Protein AF-H2JH07-F1 (afdb_monomer)

Secondary structure (DSSP, 8-state):
-HHHHHHHHHHHHHHHHHHHHHHHHHHHTS--------HHHHHHHT-TT-SS-HHHHHHT-BS-TT-HHHHHHHHTTSTTGGGEEEEEEE-SSSSPEEEEEEE-TT--TT-TTHHHHT-HHHHHHHHHHHHHHHHHHBTT--EEEEEEEETTEEEEEEEEHHHHHTT-SS-GGGGGSSHHHHHHHHHHHHHTTEEEEE-SEE-TT-TT-SSEEEEEEESS--SEEEEEESSSEEESSTT-S-EESEEEEETT--EEEESSSSS--GGG-SEEEEEEEEEETTEEEEEEEEEEEEETTEEEEPPBTTEE----

Structure (mmCIF, N/CA/C/O backbone):
data_AF-H2JH07-F1
#
_entry.id   AF-H2JH07-F1
#
loop_
_atom_site.group_PDB
_atom_site.id
_atom_site.type_symbol
_atom_site.label_atom_id
_atom_site.label_alt_id
_atom_site.label_comp_id
_atom_site.label_asym_id
_atom_site.label_entity_id
_atom_site.label_seq_id
_atom_site.pdbx_PDB_ins_code
_atom_site.Cartn_x
_atom_site.Cartn_y
_atom_site.Cartn_z
_atom_site.occupancy
_atom_site.B_iso_or_equiv
_atom_site.auth_seq_id
_atom_site.auth_comp_id
_atom_site.auth_asym_id
_atom_site.auth_atom_id
_atom_site.pdbx_PDB_model_num
ATOM 1 N N . MET A 1 1 ? -74.613 -17.201 19.925 1.00 52.75 1 MET A N 1
ATOM 2 C CA . MET A 1 1 ? -73.786 -17.131 18.691 1.00 52.75 1 MET A CA 1
ATOM 3 C C . MET A 1 1 ? -72.520 -16.244 18.767 1.00 52.75 1 MET A C 1
ATOM 5 O O . MET A 1 1 ? -71.813 -16.169 17.777 1.00 52.75 1 MET A O 1
ATOM 9 N N . LYS A 1 2 ? -72.136 -15.626 19.905 1.00 53.03 2 LYS A N 1
ATOM 10 C CA . LYS A 1 2 ? -70.965 -14.705 19.975 1.00 53.03 2 LYS A CA 1
ATOM 11 C C . LYS A 1 2 ? -69.606 -15.335 20.355 1.00 53.03 2 LYS A C 1
ATOM 13 O O . LYS A 1 2 ? -68.572 -14.707 20.155 1.00 53.03 2 LYS A O 1
ATOM 18 N N . LYS A 1 3 ? -69.582 -16.557 20.908 1.00 48.47 3 LYS A N 1
ATOM 19 C CA . LYS A 1 3 ? -68.355 -17.182 21.459 1.00 48.47 3 LYS A CA 1
ATOM 20 C C . LYS A 1 3 ? -67.535 -17.966 20.419 1.00 48.47 3 LYS A C 1
ATOM 22 O O . LYS A 1 3 ? -66.317 -18.019 20.531 1.00 48.47 3 LYS A O 1
ATOM 27 N N . SER A 1 4 ? -68.195 -18.521 19.397 1.00 54.72 4 SER A N 1
ATOM 28 C CA . SER A 1 4 ? -67.539 -19.263 18.307 1.00 54.72 4 SER A CA 1
ATOM 29 C C . SER A 1 4 ? -66.780 -18.324 17.358 1.00 54.72 4 SER A C 1
ATOM 31 O O . SER A 1 4 ? -65.597 -18.526 17.106 1.00 54.72 4 SER A O 1
ATOM 33 N N . ALA A 1 5 ? -67.402 -17.207 16.961 1.00 56.38 5 ALA A N 1
ATOM 34 C CA . ALA A 1 5 ? -66.791 -16.225 16.061 1.00 56.38 5 ALA A CA 1
ATOM 35 C C . ALA A 1 5 ? -65.497 -15.605 16.621 1.00 56.38 5 ALA A C 1
ATOM 37 O O . ALA A 1 5 ? -64.526 -15.453 15.889 1.00 56.38 5 ALA A O 1
ATOM 38 N N . LYS A 1 6 ? -65.430 -15.323 17.934 1.00 54.62 6 LYS A N 1
ATOM 39 C CA . LYS A 1 6 ? -64.193 -14.832 18.567 1.00 54.62 6 LYS A CA 1
ATOM 40 C C . LYS A 1 6 ? -63.054 -15.850 18.488 1.00 54.62 6 LYS A C 1
ATOM 42 O O . LYS A 1 6 ? -61.945 -15.456 18.164 1.00 54.62 6 LYS A O 1
ATOM 47 N N . LYS A 1 7 ? -63.320 -17.144 18.719 1.00 56.12 7 LYS A N 1
ATOM 48 C CA . LYS A 1 7 ? -62.284 -18.189 18.630 1.00 56.12 7 LYS A CA 1
ATOM 49 C C . LYS A 1 7 ? -61.748 -18.352 17.208 1.00 56.12 7 LYS A C 1
ATOM 51 O O . LYS A 1 7 ? -60.545 -18.504 17.042 1.00 56.12 7 LYS A O 1
ATOM 56 N N . VAL A 1 8 ? -62.619 -18.269 16.202 1.00 62.12 8 VAL A N 1
ATOM 57 C CA . VAL A 1 8 ? -62.222 -18.365 14.787 1.00 62.12 8 VAL A CA 1
ATOM 58 C C . VAL A 1 8 ? -61.370 -17.163 14.370 1.00 62.12 8 VAL A C 1
ATOM 60 O O . VAL A 1 8 ? -60.340 -17.339 13.727 1.00 62.12 8 VAL A O 1
ATOM 63 N N . VAL A 1 9 ? -61.731 -15.952 14.808 1.00 60.94 9 VAL A N 1
ATOM 64 C CA . VAL A 1 9 ? -60.946 -14.738 14.528 1.00 60.94 9 VAL A CA 1
ATOM 65 C C . VAL A 1 9 ? -59.585 -14.770 15.233 1.00 60.94 9 VAL A C 1
ATOM 67 O O . VAL A 1 9 ? -58.579 -14.441 14.612 1.00 60.94 9 VAL A O 1
ATOM 70 N N . THR A 1 10 ? -59.505 -15.226 16.490 1.00 61.47 10 THR A N 1
ATOM 71 C CA . THR A 1 10 ? -58.215 -15.356 17.195 1.00 61.47 10 THR A CA 1
ATOM 72 C C . THR A 1 10 ? -57.307 -16.408 16.547 1.00 61.47 10 THR A C 1
ATOM 74 O O . THR A 1 10 ? -56.102 -16.187 16.450 1.00 61.47 10 THR A O 1
ATOM 77 N N . LEU A 1 11 ? -57.873 -17.515 16.048 1.00 61.09 11 LEU A N 1
ATOM 78 C CA . LEU A 1 11 ? -57.112 -18.550 15.343 1.00 61.09 11 LEU A CA 1
ATOM 79 C C . LEU A 1 11 ? -56.556 -18.032 14.004 1.00 61.09 11 LEU A C 1
ATOM 81 O O . LEU A 1 11 ? -55.390 -18.255 13.695 1.00 61.09 11 LEU A O 1
ATOM 85 N N . LEU A 1 12 ? -57.363 -17.28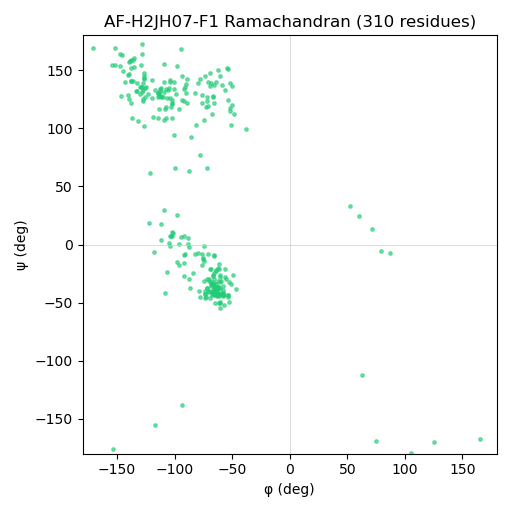6 13.240 1.00 57.19 12 LEU A N 1
ATOM 86 C CA . LEU A 1 12 ? -56.954 -16.714 11.951 1.00 57.19 12 LEU A CA 1
ATOM 87 C C . LEU A 1 12 ? -55.869 -15.640 12.102 1.00 57.19 12 LEU A C 1
ATOM 89 O O . LEU A 1 12 ? -54.900 -15.650 11.348 1.00 57.19 12 LEU A O 1
ATOM 93 N N . VAL A 1 13 ? -55.974 -14.757 13.103 1.00 63.84 13 VAL A N 1
ATOM 94 C CA . VAL A 1 13 ? -54.940 -13.739 13.374 1.00 63.84 13 VAL A CA 1
ATOM 95 C C . VAL A 1 13 ? -53.626 -14.391 13.821 1.00 63.84 13 VAL A C 1
ATOM 97 O O . VAL A 1 13 ? -52.559 -13.988 13.366 1.00 63.84 13 VAL A O 1
ATOM 100 N N . SER A 1 14 ? -53.690 -15.444 14.642 1.00 60.25 14 SER A N 1
ATOM 101 C CA . SER A 1 14 ? -52.500 -16.196 15.061 1.00 60.25 14 SER A CA 1
ATOM 102 C C . SER A 1 14 ? -51.795 -16.874 13.881 1.00 60.25 14 SER A C 1
ATOM 104 O O . SER A 1 14 ? -50.571 -16.801 13.791 1.00 60.25 14 SER A O 1
ATOM 106 N N . ILE A 1 15 ? -52.546 -17.470 12.949 1.00 65.62 15 ILE A N 1
ATOM 107 C CA . ILE A 1 15 ? -51.986 -18.098 11.743 1.00 65.62 15 ILE A CA 1
ATOM 108 C C . ILE A 1 15 ? -51.341 -17.043 10.831 1.00 65.62 15 ILE A C 1
ATOM 110 O O . ILE A 1 15 ? -50.231 -17.257 10.351 1.00 65.62 15 ILE A O 1
ATOM 114 N N . ILE A 1 16 ? -51.969 -15.876 10.652 1.00 65.00 16 ILE A N 1
ATOM 115 C CA . ILE A 1 16 ? -51.409 -14.777 9.846 1.00 65.00 16 ILE A CA 1
ATOM 116 C C . ILE A 1 16 ? -50.111 -14.231 10.462 1.00 65.00 16 ILE A C 1
ATOM 118 O O . ILE A 1 16 ? -49.147 -13.999 9.734 1.00 65.00 16 ILE A O 1
ATOM 122 N N . CYS A 1 17 ? -50.034 -14.083 11.789 1.00 57.12 17 CYS A N 1
ATOM 123 C CA . CYS A 1 17 ? -48.805 -13.652 12.463 1.00 57.12 17 CYS A CA 1
ATOM 124 C C . CYS A 1 17 ? -47.666 -14.672 12.322 1.00 57.12 17 CYS A C 1
ATOM 126 O O . CYS A 1 17 ? -46.521 -14.271 12.128 1.00 57.12 17 CYS A O 1
ATOM 128 N N . ILE A 1 18 ? -47.968 -15.974 12.370 1.00 60.72 18 ILE A N 1
ATOM 129 C CA . ILE A 1 18 ? -46.970 -17.033 12.164 1.00 60.72 18 ILE A CA 1
ATOM 130 C C . ILE A 1 18 ? -46.483 -17.030 10.710 1.00 60.72 18 ILE A C 1
ATOM 132 O O . ILE A 1 18 ? -45.278 -17.076 10.479 1.00 60.72 18 ILE A O 1
ATOM 136 N N . PHE A 1 19 ? -47.379 -16.886 9.728 1.00 57.34 19 PHE A N 1
ATOM 137 C CA . PHE A 1 19 ? -46.984 -16.774 8.320 1.00 57.34 19 PHE A CA 1
ATOM 138 C C . PHE A 1 19 ? -46.158 -15.510 8.042 1.00 57.34 19 PHE A C 1
ATOM 140 O O . PHE A 1 19 ? -45.166 -15.592 7.323 1.00 57.34 19 PHE A O 1
ATOM 147 N N . ALA A 1 20 ? -46.489 -14.367 8.650 1.00 56.97 20 ALA A N 1
ATOM 148 C CA . ALA A 1 20 ? -45.693 -13.145 8.523 1.00 56.97 20 ALA A CA 1
ATOM 149 C C . ALA A 1 20 ? -44.284 -13.300 9.133 1.00 56.97 20 ALA A C 1
ATOM 151 O O . ALA A 1 20 ? -43.305 -12.879 8.520 1.00 56.97 20 ALA A O 1
ATOM 152 N N . LEU A 1 21 ? -44.159 -13.964 10.289 1.00 55.25 21 LEU A N 1
ATOM 153 C CA . LEU A 1 21 ? -42.868 -14.266 10.922 1.00 55.25 21 LEU A CA 1
ATOM 154 C C . LEU A 1 21 ? -42.024 -15.246 10.097 1.00 55.25 21 LEU A C 1
ATOM 156 O O . LEU A 1 21 ? -40.824 -15.032 9.943 1.00 55.25 21 LEU A O 1
ATOM 160 N N . VAL A 1 22 ? -42.644 -16.280 9.519 1.00 55.12 22 VAL A N 1
ATOM 161 C CA . VAL A 1 22 ? -41.963 -17.240 8.635 1.00 55.12 22 VAL A CA 1
ATOM 162 C C . VAL A 1 22 ? -41.517 -16.563 7.339 1.00 55.12 22 VAL A C 1
ATOM 164 O O . VAL A 1 22 ? -40.403 -16.801 6.892 1.00 55.12 22 VAL A O 1
ATOM 167 N N . ILE A 1 23 ? -42.317 -15.659 6.768 1.00 56.38 23 ILE A N 1
ATOM 168 C CA . ILE A 1 23 ? -41.931 -14.876 5.586 1.00 56.38 23 ILE A CA 1
ATOM 169 C C . ILE A 1 23 ? -40.753 -13.942 5.909 1.00 56.38 23 ILE A C 1
ATOM 171 O O . ILE A 1 23 ? -39.794 -13.903 5.143 1.00 56.38 23 ILE A O 1
ATOM 175 N N . ILE A 1 24 ? -40.750 -13.257 7.057 1.00 53.47 24 ILE A N 1
ATOM 176 C CA . ILE A 1 24 ? -39.615 -12.415 7.485 1.00 53.47 24 ILE A CA 1
ATOM 177 C C . ILE A 1 24 ? -38.352 -13.262 7.725 1.00 53.47 24 ILE A C 1
ATOM 179 O O . ILE A 1 24 ? -37.272 -12.846 7.320 1.00 53.47 24 ILE A O 1
ATOM 183 N N . LEU A 1 25 ? -38.466 -14.469 8.289 1.00 46.06 25 LEU A N 1
ATOM 184 C CA . LEU A 1 25 ? -37.345 -15.413 8.449 1.00 46.06 25 LEU A CA 1
ATOM 185 C C . LEU A 1 25 ? -36.847 -15.988 7.108 1.00 46.06 25 LEU A C 1
ATOM 187 O O . LEU A 1 25 ? -35.644 -16.163 6.925 1.00 46.06 25 LEU A O 1
ATOM 191 N N . VAL A 1 26 ? -37.737 -16.231 6.142 1.00 45.41 26 VAL A N 1
ATOM 192 C CA . VAL A 1 26 ? -37.384 -16.713 4.792 1.00 45.41 26 VAL A CA 1
ATOM 193 C C . VAL A 1 26 ? -36.768 -15.597 3.933 1.00 45.41 26 VAL A C 1
ATOM 195 O O . VAL A 1 26 ? -35.868 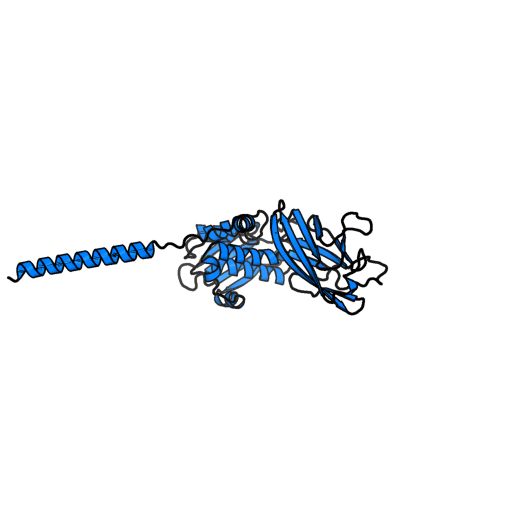-15.856 3.137 1.00 45.41 26 VAL A O 1
ATOM 198 N N . PHE A 1 27 ? -37.162 -14.334 4.125 1.00 43.44 27 PHE A N 1
ATOM 199 C CA . PHE A 1 27 ? -36.513 -13.192 3.467 1.00 43.44 27 PHE A CA 1
ATOM 200 C C . PHE A 1 27 ? -35.254 -12.697 4.196 1.00 43.44 27 PHE A C 1
ATOM 202 O O . PHE A 1 27 ? -34.353 -12.190 3.534 1.00 43.44 27 PHE A O 1
ATOM 209 N N . ALA A 1 28 ? -35.116 -12.926 5.506 1.00 40.66 28 ALA A N 1
ATOM 210 C CA . ALA A 1 28 ? -33.861 -12.727 6.241 1.00 40.66 28 ALA A CA 1
ATOM 211 C C . ALA A 1 28 ? -32.813 -13.823 5.953 1.00 40.66 28 ALA A C 1
ATOM 213 O O . ALA A 1 28 ? -31.637 -13.643 6.257 1.00 40.66 28 ALA A O 1
ATOM 214 N N . THR A 1 29 ? -33.220 -14.939 5.336 1.00 37.06 29 THR A N 1
ATOM 215 C CA . THR A 1 29 ? -32.333 -16.030 4.892 1.00 37.06 29 THR A CA 1
ATOM 216 C C . THR A 1 29 ? -32.059 -16.034 3.390 1.00 37.06 29 THR A C 1
ATOM 218 O O . THR A 1 29 ? -31.307 -16.887 2.917 1.00 37.06 29 THR A O 1
ATOM 221 N N . LYS A 1 30 ? -32.490 -15.001 2.646 1.00 36.75 30 LYS A N 1
ATOM 222 C CA . LYS A 1 30 ? -31.724 -14.559 1.468 1.00 36.75 30 LYS A CA 1
ATOM 223 C C . LYS A 1 30 ? -30.458 -13.867 1.963 1.00 36.75 30 LYS A C 1
ATOM 225 O O . LYS A 1 30 ? -30.279 -12.660 1.833 1.00 36.75 30 LYS A O 1
ATOM 230 N N . GLY A 1 31 ? -29.611 -14.670 2.602 1.00 36.22 31 GLY A N 1
ATOM 231 C CA . GLY A 1 31 ? -28.258 -14.299 2.924 1.00 36.22 31 GLY A CA 1
ATOM 232 C C . GLY A 1 31 ? -27.601 -13.804 1.651 1.00 36.22 31 GLY A C 1
ATOM 233 O O . GLY A 1 31 ? -27.798 -14.374 0.575 1.00 36.22 31 GLY A O 1
ATOM 234 N N . ASN A 1 32 ? -26.822 -12.738 1.803 1.00 41.53 32 ASN A N 1
ATOM 235 C CA . ASN A 1 32 ? -25.641 -12.529 0.993 1.00 41.53 32 ASN A CA 1
ATOM 236 C C . ASN A 1 32 ? -24.988 -13.898 0.785 1.00 41.53 32 ASN A C 1
ATOM 238 O O . ASN A 1 32 ? -24.292 -14.388 1.675 1.00 41.53 32 ASN A O 1
ATOM 242 N N . THR A 1 33 ? -25.215 -14.534 -0.363 1.00 35.84 33 THR A N 1
ATOM 243 C CA . THR A 1 33 ? -24.243 -15.489 -0.875 1.00 35.84 33 THR A CA 1
ATOM 244 C C . THR A 1 33 ? -22.934 -14.715 -0.858 1.00 35.84 33 THR A C 1
ATOM 246 O O . THR A 1 33 ? -22.883 -13.657 -1.498 1.00 35.84 33 THR A O 1
ATOM 249 N N . PRO A 1 34 ? -21.918 -15.142 -0.085 1.00 46.47 34 PRO A N 1
ATOM 250 C CA . PRO A 1 34 ? -20.591 -14.572 -0.215 1.00 46.47 34 PRO A CA 1
ATOM 251 C C . PRO A 1 34 ? -20.282 -14.672 -1.699 1.00 46.47 34 PRO A C 1
ATOM 253 O O . PRO A 1 34 ? -20.321 -15.778 -2.242 1.00 46.47 34 PRO A O 1
ATOM 256 N N . GLY A 1 35 ? -20.146 -13.526 -2.374 1.00 48.22 35 GLY A N 1
ATOM 257 C CA . GLY A 1 35 ? -19.901 -13.512 -3.808 1.00 48.22 35 GLY A CA 1
ATOM 258 C C . GLY A 1 35 ? -18.749 -14.465 -4.065 1.00 48.22 35 GLY A C 1
ATOM 259 O O . GLY A 1 35 ? -17.701 -14.311 -3.435 1.00 48.22 35 GLY A O 1
ATOM 260 N N . THR A 1 36 ? -18.988 -15.496 -4.877 1.00 40.69 36 THR A N 1
ATOM 261 C CA . THR A 1 36 ? -18.014 -16.549 -5.148 1.00 40.69 36 THR A CA 1
ATOM 262 C C . THR A 1 36 ? -16.699 -15.867 -5.489 1.00 40.69 36 THR A C 1
ATOM 264 O O . THR A 1 36 ? -16.624 -15.114 -6.459 1.00 40.69 36 THR A O 1
ATOM 267 N N . ILE A 1 37 ? -15.705 -16.022 -4.615 1.00 55.09 37 ILE A N 1
ATOM 268 C CA . ILE A 1 37 ? -14.410 -15.373 -4.788 1.00 55.09 37 ILE A CA 1
ATOM 269 C C . ILE A 1 37 ? -13.805 -15.999 -6.039 1.00 55.09 37 ILE A C 1
ATOM 271 O O . ILE A 1 37 ? -13.659 -17.221 -6.099 1.00 55.09 37 ILE A O 1
ATOM 275 N N . ASP A 1 38 ? -13.490 -15.186 -7.051 1.00 65.19 38 ASP A N 1
ATOM 276 C CA . ASP A 1 38 ? -12.707 -15.666 -8.189 1.00 65.19 38 ASP A CA 1
ATOM 277 C C . ASP A 1 38 ? -11.432 -16.299 -7.626 1.00 65.19 38 ASP A C 1
ATOM 279 O O . ASP A 1 38 ? -10.705 -15.660 -6.866 1.00 65.19 38 ASP A O 1
ATOM 283 N N . SER A 1 39 ? -11.166 -17.558 -7.971 1.00 64.81 39 SER A N 1
ATOM 284 C CA . SER A 1 39 ? -9.959 -18.275 -7.550 1.00 64.81 39 SER A CA 1
ATOM 285 C C . SER A 1 39 ? -8.682 -17.443 -7.741 1.00 64.81 39 SER A C 1
ATOM 287 O O . SER A 1 39 ? -7.848 -17.394 -6.841 1.00 64.81 39 SER A O 1
ATOM 289 N N . ASN A 1 40 ? -8.587 -16.674 -8.834 1.00 70.88 40 ASN A N 1
ATOM 290 C CA . ASN A 1 40 ? -7.459 -15.780 -9.098 1.00 70.88 40 ASN A CA 1
ATOM 291 C C . ASN A 1 40 ? -7.398 -14.599 -8.122 1.00 70.88 40 ASN A C 1
ATOM 293 O O . ASN A 1 40 ? -6.315 -14.121 -7.783 1.00 70.88 40 ASN A O 1
ATOM 297 N N . MET A 1 41 ? -8.555 -14.100 -7.690 1.00 74.00 41 MET A N 1
ATOM 298 C CA . MET A 1 41 ? -8.662 -13.034 -6.699 1.00 74.00 41 MET A CA 1
ATOM 299 C C . MET A 1 41 ? -8.328 -13.555 -5.300 1.00 74.00 41 MET A C 1
ATOM 301 O O . MET A 1 41 ? -7.562 -12.914 -4.589 1.00 74.00 41 MET A O 1
ATOM 305 N N . SER A 1 42 ? -8.808 -14.746 -4.934 1.00 75.38 42 SER A N 1
ATOM 306 C CA . SER A 1 42 ? -8.465 -15.394 -3.662 1.00 75.38 42 SER A CA 1
ATOM 307 C C . SER A 1 42 ? -6.954 -15.591 -3.519 1.00 75.38 42 SER A C 1
ATOM 309 O O . SER A 1 42 ? -6.389 -15.253 -2.480 1.00 75.38 42 SER A O 1
ATOM 311 N N . THR A 1 43 ? -6.278 -16.058 -4.577 1.00 77.06 43 THR A N 1
ATOM 312 C CA . THR A 1 43 ? -4.814 -16.209 -4.584 1.00 77.06 43 THR A CA 1
ATOM 313 C C . THR A 1 43 ? -4.096 -14.872 -4.411 1.00 77.06 43 THR A C 1
ATOM 315 O O . THR A 1 43 ? -3.084 -14.813 -3.720 1.00 77.06 43 THR A O 1
ATOM 318 N N . LYS A 1 44 ? -4.612 -13.789 -5.006 1.00 75.00 44 LYS A N 1
ATOM 319 C CA . LYS A 1 44 ? -4.027 -12.449 -4.859 1.00 75.00 44 LYS A CA 1
ATOM 320 C C . LYS A 1 44 ? -4.234 -11.868 -3.471 1.00 75.00 44 LYS A C 1
ATOM 322 O O . LYS A 1 44 ? -3.320 -11.237 -2.964 1.00 75.00 44 LYS A O 1
ATOM 327 N N . ILE A 1 45 ? -5.410 -12.041 -2.874 1.00 82.12 45 ILE A N 1
ATOM 328 C CA . ILE A 1 45 ? -5.715 -11.470 -1.557 1.00 82.12 45 ILE A CA 1
ATOM 329 C C . ILE A 1 45 ? -4.930 -12.178 -0.435 1.00 82.12 45 ILE A C 1
ATOM 331 O O . ILE A 1 45 ? -4.599 -11.559 0.572 1.00 82.12 45 ILE A O 1
ATOM 335 N N . ASN A 1 46 ? -4.615 -13.462 -0.619 1.00 80.00 46 ASN A N 1
ATOM 336 C CA . ASN A 1 46 ? -3.868 -14.276 0.347 1.00 80.00 46 ASN A CA 1
ATOM 337 C C . ASN A 1 46 ? -2.363 -14.334 0.085 1.00 80.00 46 ASN A C 1
ATOM 339 O O . ASN A 1 46 ? -1.655 -15.132 0.705 1.00 80.00 46 ASN A O 1
ATOM 343 N N . ALA A 1 47 ? -1.867 -13.560 -0.876 1.00 82.56 47 ALA A N 1
ATOM 344 C CA . ALA A 1 47 ? -0.484 -13.667 -1.285 1.00 82.56 47 ALA A CA 1
ATOM 345 C C . ALA A 1 47 ? 0.445 -13.221 -0.147 1.00 82.56 4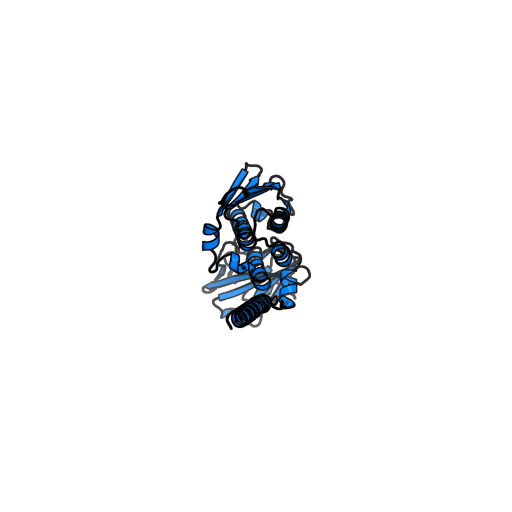7 ALA A C 1
ATOM 347 O O . ALA A 1 47 ? 0.321 -12.124 0.401 1.00 82.56 47 ALA A O 1
ATOM 348 N N . SER A 1 48 ? 1.403 -14.079 0.203 1.00 85.50 48 SER A N 1
ATOM 349 C CA . SER A 1 48 ? 2.406 -13.743 1.207 1.00 85.50 48 SER A CA 1
ATOM 350 C C . SER A 1 48 ? 3.246 -12.549 0.737 1.00 85.50 48 SER A C 1
ATOM 352 O O . SER A 1 48 ? 3.448 -12.345 -0.461 1.00 85.50 48 SER A O 1
ATOM 354 N N . GLY A 1 49 ? 3.739 -11.751 1.683 1.00 83.25 49 GLY A N 1
ATOM 355 C CA . GLY A 1 49 ? 4.593 -10.595 1.401 1.00 83.25 49 GLY A CA 1
ATOM 356 C C . GLY A 1 49 ? 3.858 -9.287 1.108 1.00 83.25 49 GLY A C 1
ATOM 357 O O . GLY A 1 49 ? 4.509 -8.246 1.076 1.00 83.25 49 GLY A O 1
ATOM 358 N N . GLN A 1 50 ? 2.528 -9.308 0.974 1.00 88.94 50 GLN A N 1
ATOM 359 C CA . GLN A 1 50 ? 1.710 -8.093 0.977 1.00 88.94 50 GLN A CA 1
ATOM 360 C C . GLN A 1 50 ? 1.845 -7.322 2.292 1.00 88.94 50 GLN A C 1
ATOM 362 O O . GLN A 1 50 ? 1.932 -7.925 3.360 1.00 88.94 50 GLN A O 1
ATOM 367 N N . VAL A 1 51 ? 1.792 -5.991 2.210 1.00 90.81 51 VAL A N 1
ATOM 368 C CA . VAL A 1 51 ? 1.731 -5.119 3.396 1.00 90.81 51 VAL A CA 1
ATOM 369 C C . VAL A 1 51 ? 0.376 -5.259 4.091 1.00 90.81 51 VAL A C 1
ATOM 371 O O . VAL A 1 51 ? 0.314 -5.330 5.313 1.00 90.81 51 VAL A O 1
ATOM 374 N N . TYR A 1 52 ? -0.704 -5.349 3.311 1.00 93.56 52 TYR A N 1
ATOM 375 C CA . TYR A 1 52 ? -2.060 -5.573 3.808 1.00 93.56 52 TYR A CA 1
ATOM 376 C C . TYR A 1 52 ? -2.585 -6.926 3.332 1.00 93.56 52 TYR A C 1
ATOM 378 O O . TYR A 1 52 ? -2.902 -7.080 2.150 1.00 93.56 52 TYR A O 1
ATOM 386 N N . ASN A 1 53 ? -2.711 -7.890 4.249 1.00 91.81 53 ASN A N 1
ATOM 387 C CA . ASN A 1 53 ? -3.383 -9.163 3.985 1.00 91.81 53 ASN A CA 1
ATOM 388 C C . ASN A 1 53 ? -4.899 -8.968 4.116 1.00 91.81 53 ASN A C 1
ATOM 390 O O . ASN A 1 53 ? -5.430 -8.866 5.226 1.00 91.81 53 ASN A O 1
ATOM 394 N N . ALA A 1 54 ? -5.607 -8.871 2.988 1.00 93.38 54 ALA A N 1
ATOM 395 C CA . ALA A 1 54 ? -7.015 -8.484 3.041 1.00 93.38 54 ALA A CA 1
ATOM 396 C C . ALA A 1 54 ? -7.923 -9.580 3.614 1.00 93.38 54 ALA A C 1
ATOM 398 O O . ALA A 1 54 ? -8.934 -9.253 4.230 1.00 93.38 54 ALA A O 1
ATOM 399 N N . ASP A 1 55 ? -7.574 -10.856 3.450 1.00 92.00 55 ASP A N 1
ATOM 400 C CA . ASP A 1 55 ? -8.367 -11.963 3.986 1.00 92.00 55 ASP A CA 1
ATOM 401 C C . ASP A 1 55 ? -8.375 -11.916 5.517 1.00 92.00 55 ASP A C 1
ATOM 403 O O . ASP A 1 55 ? -9.448 -11.871 6.125 1.00 92.00 55 ASP A O 1
ATOM 407 N N . TYR A 1 56 ? -7.195 -11.800 6.129 1.00 93.38 56 TYR A N 1
ATOM 408 C CA . TYR A 1 56 ? -7.056 -11.722 7.582 1.00 93.38 56 TYR A CA 1
ATOM 409 C C . TYR A 1 56 ? -7.688 -10.446 8.156 1.00 93.38 56 TYR A C 1
ATOM 411 O O . TYR A 1 56 ? -8.398 -10.480 9.167 1.00 93.38 56 TYR A O 1
ATOM 419 N N . LEU A 1 57 ? -7.472 -9.303 7.497 1.00 96.88 57 LEU A N 1
ATOM 420 C CA . LEU A 1 57 ? -8.078 -8.030 7.891 1.00 96.88 57 LEU A CA 1
ATOM 421 C C . LEU A 1 57 ? -9.615 -8.097 7.840 1.00 96.88 57 LEU A C 1
ATOM 423 O O . LEU A 1 57 ? -10.285 -7.631 8.764 1.00 96.88 57 LEU A O 1
ATOM 427 N N . PHE A 1 58 ? -10.184 -8.711 6.799 1.00 96.88 58 PHE A N 1
ATOM 428 C CA . PHE A 1 58 ? -11.632 -8.835 6.637 1.00 96.88 58 PHE A CA 1
ATOM 429 C C . PHE A 1 58 ? -12.270 -9.758 7.681 1.00 96.88 58 PHE A C 1
ATOM 431 O O . PHE A 1 58 ? -13.332 -9.438 8.215 1.00 96.88 58 PHE A O 1
ATOM 438 N N . GLU A 1 59 ? -11.630 -10.881 8.014 1.00 96.62 59 GLU A N 1
ATOM 439 C CA . GLU A 1 59 ? -12.111 -11.820 9.043 1.00 96.62 59 GLU A CA 1
ATOM 440 C C . GLU A 1 59 ? -12.241 -11.159 10.425 1.00 96.62 59 GLU A C 1
ATOM 442 O O . GLU A 1 59 ? -13.156 -11.459 11.203 1.00 96.62 59 GLU A O 1
ATOM 447 N N . ASN A 1 60 ? -11.384 -10.173 10.692 1.00 98.12 60 ASN A N 1
ATOM 448 C CA . ASN A 1 60 ? -11.387 -9.393 11.923 1.00 98.12 60 ASN A CA 1
ATOM 449 C C . ASN A 1 60 ? -12.292 -8.154 11.880 1.00 98.12 60 ASN A C 1
ATOM 451 O O . ASN A 1 60 ? -12.367 -7.419 12.866 1.00 98.12 60 ASN A O 1
ATOM 455 N N . LYS A 1 61 ? -13.067 -7.948 10.806 1.00 98.31 61 LYS A N 1
ATOM 456 C CA . LYS A 1 61 ? -14.096 -6.900 10.746 1.00 98.31 61 LYS A CA 1
ATOM 457 C C . LYS A 1 61 ? -15.007 -6.953 11.980 1.00 98.31 61 LYS A C 1
ATOM 459 O O . LYS A 1 61 ? -15.464 -8.024 12.407 1.00 98.31 61 LYS A O 1
ATOM 464 N N . THR A 1 62 ? -15.311 -5.783 12.541 1.00 98.38 62 THR A N 1
ATOM 465 C CA . THR A 1 62 ? -16.139 -5.646 13.745 1.00 98.38 62 THR A CA 1
ATOM 466 C C . THR A 1 62 ? -17.040 -4.409 13.676 1.00 98.38 62 THR A C 1
ATOM 468 O O . THR A 1 62 ? -16.606 -3.342 13.252 1.00 98.38 62 THR A O 1
ATOM 471 N N . PRO A 1 63 ? -18.306 -4.486 14.119 1.00 97.69 63 PRO A N 1
ATOM 472 C CA . PRO A 1 63 ? -19.141 -3.293 14.246 1.00 97.69 63 PRO A CA 1
ATOM 473 C C . PRO A 1 63 ? -18.675 -2.347 15.365 1.00 97.69 63 PRO A C 1
ATOM 475 O O . PRO A 1 63 ? -19.000 -1.162 15.314 1.00 97.69 63 PRO A O 1
ATOM 478 N N . TYR A 1 64 ? -17.912 -2.846 16.347 1.00 97.81 64 TYR A N 1
ATOM 479 C CA . TYR A 1 64 ? -17.601 -2.122 17.580 1.00 97.81 64 TYR A CA 1
ATOM 480 C C . TYR A 1 64 ? -16.101 -2.064 17.879 1.00 97.81 64 TYR A C 1
ATOM 482 O O . TYR A 1 64 ? -15.436 -3.103 17.908 1.00 97.81 64 TYR A O 1
ATOM 490 N N . VAL A 1 65 ? -15.610 -0.868 18.214 1.00 97.69 65 VAL A N 1
ATOM 491 C CA . VAL A 1 65 ? -14.255 -0.618 18.731 1.00 97.69 65 VAL A CA 1
ATOM 492 C C . VAL A 1 65 ? -13.987 -1.351 20.051 1.00 97.69 65 VAL A C 1
ATOM 494 O O . VAL A 1 65 ? -12.862 -1.749 20.314 1.00 97.69 65 VAL A O 1
ATOM 497 N N . GLY A 1 66 ? -15.023 -1.608 20.858 1.00 97.00 66 GLY A N 1
ATOM 498 C CA . GLY A 1 66 ? -14.893 -2.333 22.126 1.00 97.00 66 GLY A CA 1
ATOM 499 C C . GLY A 1 66 ? -14.593 -3.823 21.974 1.00 97.00 66 GLY A C 1
ATOM 500 O O . GLY A 1 66 ? -14.278 -4.479 22.963 1.00 97.00 66 GLY A O 1
ATOM 501 N N . ASN A 1 67 ? -14.645 -4.369 20.754 1.00 98.06 67 ASN A N 1
ATOM 502 C CA . ASN A 1 67 ? -14.146 -5.713 20.489 1.00 98.06 67 ASN A CA 1
ATOM 503 C C . ASN A 1 67 ? -12.613 -5.688 20.402 1.00 98.06 67 ASN A C 1
ATOM 505 O O . ASN A 1 67 ? -12.042 -5.703 19.311 1.00 98.06 67 ASN A O 1
ATOM 509 N N . ASN A 1 68 ? -11.963 -5.614 21.565 1.00 96.75 68 ASN A N 1
ATOM 510 C CA . ASN A 1 68 ? -10.516 -5.458 21.677 1.00 96.75 68 ASN A CA 1
ATOM 511 C C . ASN A 1 68 ? -9.742 -6.525 20.891 1.00 96.75 68 ASN A C 1
ATOM 513 O O . ASN A 1 68 ? -8.824 -6.175 20.162 1.00 96.75 68 ASN A O 1
ATOM 517 N N . SER A 1 69 ? -10.149 -7.795 20.965 1.00 97.75 69 SER A N 1
ATOM 518 C CA . SER A 1 69 ? -9.512 -8.899 20.245 1.00 97.75 69 SER A CA 1
ATOM 519 C C . SER A 1 69 ? -9.492 -8.632 18.741 1.00 97.75 69 SER A C 1
ATOM 521 O O . SER A 1 69 ? -8.424 -8.628 18.135 1.00 97.75 69 SER A O 1
ATOM 523 N N . LYS A 1 70 ? -10.644 -8.304 18.145 1.00 98.50 70 LYS A N 1
ATOM 524 C CA . LYS A 1 70 ? -10.722 -8.002 16.710 1.00 98.50 70 LYS A CA 1
ATOM 525 C C . LYS A 1 70 ? -9.956 -6.739 16.319 1.00 98.50 70 LYS A C 1
ATOM 527 O O . LYS A 1 70 ? -9.277 -6.736 15.297 1.00 98.50 70 LYS A O 1
ATOM 532 N N . VAL A 1 71 ? -10.036 -5.675 17.120 1.00 98.50 71 VAL A N 1
ATOM 533 C CA . VAL A 1 71 ? -9.306 -4.424 16.846 1.00 98.50 71 VAL A CA 1
ATOM 534 C C . VAL A 1 71 ? -7.793 -4.643 16.883 1.00 98.50 71 VAL A C 1
ATOM 536 O O . VAL A 1 71 ? -7.096 -4.168 15.989 1.00 98.50 71 VAL A O 1
ATOM 539 N N . LEU A 1 72 ? -7.286 -5.394 17.864 1.00 98.00 72 LEU A N 1
ATOM 540 C CA . LEU A 1 72 ? -5.864 -5.729 17.954 1.00 98.00 72 LEU A CA 1
ATOM 541 C C . LEU A 1 72 ? -5.410 -6.568 16.758 1.00 98.00 72 LEU A C 1
ATOM 543 O O . LEU A 1 72 ? -4.398 -6.229 16.156 1.00 98.00 72 LEU A O 1
ATOM 547 N N . HIS A 1 73 ? -6.188 -7.577 16.351 1.00 97.94 73 HIS A N 1
ATOM 548 C CA . HIS A 1 73 ? -5.881 -8.377 15.162 1.00 97.94 73 HIS A CA 1
ATOM 549 C C . HIS A 1 73 ? -5.853 -7.555 13.867 1.00 97.94 73 HIS A C 1
ATOM 551 O O . HIS A 1 73 ? -5.013 -7.820 13.007 1.00 97.94 73 HIS A O 1
ATOM 557 N N . ILE A 1 74 ? -6.729 -6.549 13.730 1.00 98.50 74 ILE A N 1
ATOM 558 C CA . ILE A 1 74 ? -6.652 -5.589 12.621 1.00 98.50 74 ILE A CA 1
ATOM 559 C C . ILE A 1 74 ? -5.310 -4.857 12.675 1.00 98.50 74 ILE A C 1
ATOM 561 O O . ILE A 1 74 ? -4.579 -4.899 11.694 1.00 98.50 74 ILE A O 1
ATOM 565 N N . ILE A 1 75 ? -4.968 -4.236 13.811 1.00 98.12 75 ILE A N 1
ATOM 566 C CA . ILE A 1 75 ? -3.730 -3.452 13.988 1.00 98.12 75 ILE A CA 1
ATOM 567 C C . ILE A 1 75 ? -2.478 -4.297 13.718 1.00 98.12 75 ILE A C 1
ATOM 569 O O . ILE A 1 75 ? -1.554 -3.820 13.066 1.00 98.12 75 ILE A O 1
ATOM 573 N N . ASP A 1 76 ? -2.477 -5.557 14.150 1.00 95.88 76 ASP A N 1
ATOM 574 C CA . ASP A 1 76 ? -1.376 -6.509 13.946 1.00 95.88 76 ASP A CA 1
ATOM 575 C C . ASP A 1 76 ? -1.142 -6.893 12.478 1.00 95.88 76 ASP A C 1
ATOM 577 O O . ASP A 1 76 ? -0.144 -7.531 12.157 1.00 95.88 76 ASP A O 1
ATOM 581 N N . ASN A 1 77 ? -2.046 -6.496 11.580 1.00 94.44 77 ASN A N 1
ATOM 582 C CA . ASN A 1 77 ? -1.964 -6.746 10.141 1.00 94.44 77 ASN A CA 1
ATOM 583 C C . ASN A 1 77 ? -1.993 -5.450 9.319 1.00 94.44 77 ASN A C 1
ATOM 585 O O . ASN A 1 77 ? -2.292 -5.466 8.122 1.00 94.44 77 ASN A O 1
ATOM 589 N N . LEU A 1 78 ? -1.706 -4.317 9.963 1.00 95.69 78 LEU A N 1
ATOM 590 C CA . LEU A 1 78 ? -1.483 -3.040 9.298 1.00 95.69 78 LEU A CA 1
ATOM 591 C C . LEU A 1 78 ? 0.005 -2.803 9.044 1.00 95.69 78 LEU A C 1
ATOM 593 O O . LEU A 1 78 ? 0.884 -3.470 9.596 1.00 95.69 78 LEU A O 1
ATOM 597 N N . GLN A 1 79 ? 0.287 -1.789 8.227 1.00 93.31 79 GLN A N 1
ATOM 598 C CA . GLN A 1 79 ? 1.650 -1.339 8.011 1.00 93.31 79 GLN A CA 1
ATOM 599 C C . GLN A 1 79 ? 2.270 -0.907 9.350 1.00 93.31 79 GLN A C 1
ATOM 601 O O . GLN A 1 79 ? 1.608 -0.227 10.136 1.00 93.31 79 GLN A O 1
ATOM 606 N N . PHE A 1 80 ? 3.529 -1.294 9.581 1.00 94.00 80 PHE A N 1
ATOM 607 C CA . PHE A 1 80 ? 4.296 -1.084 10.822 1.00 94.00 80 PHE A CA 1
ATOM 608 C C . PHE A 1 80 ? 3.894 -1.916 12.052 1.00 94.00 80 PHE A C 1
ATOM 610 O O . PHE A 1 80 ? 4.379 -1.631 13.146 1.00 94.00 80 PHE A O 1
ATOM 617 N N . ALA A 1 81 ? 3.083 -2.970 11.907 1.00 93.62 81 ALA A N 1
ATOM 618 C CA . ALA A 1 81 ? 2.665 -3.821 13.031 1.00 93.62 81 ALA A CA 1
ATOM 619 C C . ALA A 1 81 ? 3.824 -4.345 13.910 1.00 93.62 81 ALA A C 1
ATOM 621 O O . ALA A 1 81 ? 3.679 -4.414 15.126 1.00 93.62 81 ALA A O 1
ATOM 622 N N . ASN A 1 82 ? 4.996 -4.631 13.328 1.00 91.75 82 ASN A N 1
ATOM 623 C CA . ASN A 1 82 ? 6.184 -5.099 14.063 1.00 91.75 82 ASN A CA 1
ATOM 624 C C . ASN A 1 82 ? 6.705 -4.107 15.116 1.00 91.75 82 ASN A C 1
ATOM 626 O O . ASN A 1 82 ? 7.413 -4.506 16.035 1.00 91.75 82 ASN A O 1
ATOM 630 N N . TYR A 1 83 ? 6.356 -2.830 14.977 1.00 94.81 83 TYR A N 1
ATOM 631 C CA . TYR A 1 83 ? 6.767 -1.748 15.867 1.00 94.81 83 TYR A CA 1
ATOM 632 C C . TYR A 1 83 ? 5.640 -1.298 16.796 1.00 94.81 83 TYR A C 1
ATOM 634 O O . TYR A 1 83 ? 5.805 -0.339 17.549 1.00 94.81 83 TYR A O 1
ATOM 642 N N . ARG A 1 84 ? 4.463 -1.936 16.723 1.00 94.81 84 ARG A N 1
ATOM 643 C CA . ARG A 1 84 ? 3.295 -1.512 17.492 1.00 94.81 84 ARG A CA 1
ATOM 644 C C . ARG A 1 84 ? 3.499 -1.844 18.974 1.00 94.81 84 ARG A C 1
ATOM 646 O O . ARG A 1 84 ? 3.704 -2.994 19.358 1.00 94.81 84 ARG A O 1
ATOM 653 N N . GLY A 1 85 ? 3.402 -0.822 19.808 1.00 95.06 85 GLY A N 1
ATOM 654 C CA . GLY A 1 85 ? 3.381 -0.909 21.259 1.00 95.06 85 GLY A CA 1
ATOM 655 C C . GLY A 1 85 ? 1.955 -0.970 21.805 1.00 95.06 85 GLY A C 1
ATOM 656 O O . GLY A 1 85 ? 1.077 -1.657 21.281 1.00 95.06 85 GLY A O 1
ATOM 657 N N . GLN A 1 86 ? 1.710 -0.243 22.895 1.00 96.81 86 GLN A N 1
ATOM 658 C CA . GLN A 1 86 ? 0.410 -0.243 23.558 1.00 96.81 86 GLN A CA 1
ATOM 659 C C . GLN A 1 86 ? -0.701 0.326 22.662 1.00 96.81 86 GLN A C 1
ATOM 661 O O . GLN A 1 86 ? -0.530 1.353 21.998 1.00 96.81 86 GLN A O 1
ATOM 666 N N . VAL A 1 87 ? -1.871 -0.311 22.725 1.00 98.19 87 VAL A N 1
ATOM 667 C CA . VAL A 1 87 ? -3.111 0.153 22.095 1.00 98.19 87 VAL A CA 1
ATOM 668 C C . VAL A 1 87 ? -4.112 0.548 23.178 1.00 98.19 87 VAL A C 1
ATOM 670 O O . VAL A 1 87 ? -4.367 -0.225 24.102 1.00 98.19 87 VAL A O 1
ATOM 673 N N . SER A 1 88 ? -4.714 1.725 23.032 1.00 98.25 88 SER A N 1
ATOM 674 C CA . SER A 1 88 ? -5.759 2.243 23.919 1.00 98.25 88 SER A CA 1
ATOM 675 C C . SER A 1 88 ? -7.063 2.417 23.149 1.00 98.25 88 SER A C 1
ATOM 677 O O . SER A 1 88 ? -7.077 2.986 22.058 1.00 98.25 88 SER A O 1
ATOM 679 N N . LEU A 1 89 ? -8.169 1.938 23.720 1.00 98.19 89 LEU A N 1
ATOM 680 C CA . LEU A 1 89 ? -9.501 2.008 23.118 1.00 98.19 89 LEU A CA 1
ATOM 681 C C . LEU A 1 89 ? -10.366 2.991 23.908 1.00 98.19 89 LEU A C 1
ATOM 683 O O . LEU A 1 89 ? -10.518 2.863 25.120 1.00 98.19 89 LEU A O 1
ATOM 687 N N . GLN A 1 90 ? -10.961 3.957 23.218 1.00 97.38 90 GLN A N 1
ATOM 688 C CA . GLN A 1 90 ? -11.870 4.946 23.793 1.00 97.38 90 GLN A CA 1
ATOM 689 C C . GLN A 1 90 ? -13.306 4.510 23.492 1.00 97.38 90 GLN A C 1
ATOM 691 O O . GLN A 1 90 ? -13.832 4.767 22.408 1.00 97.38 90 GLN A O 1
ATOM 696 N N . THR A 1 91 ? -13.923 3.794 24.435 1.00 96.06 91 THR A N 1
ATOM 697 C CA . THR A 1 91 ? -15.207 3.098 24.218 1.00 96.06 91 THR A CA 1
ATOM 698 C C . THR A 1 91 ? -16.343 3.589 25.112 1.00 96.06 91 THR A C 1
ATOM 700 O O . THR A 1 91 ? -17.475 3.145 24.946 1.00 96.06 91 THR A O 1
ATOM 703 N N . GLU A 1 92 ? -16.061 4.473 26.070 1.00 94.69 92 GLU A N 1
ATOM 704 C CA . GLU A 1 92 ? -17.046 4.929 27.061 1.00 94.69 92 GLU A CA 1
ATOM 705 C C . GLU A 1 92 ? -18.080 5.890 26.467 1.00 94.69 92 GLU A C 1
ATOM 707 O O . GLU A 1 92 ? -19.264 5.815 26.789 1.00 94.69 92 GLU A O 1
ATOM 712 N N . LYS A 1 93 ? -17.640 6.795 25.587 1.00 92.81 93 LYS A N 1
ATOM 713 C CA . LYS A 1 93 ? -18.486 7.813 24.961 1.00 92.81 93 LYS A CA 1
ATOM 714 C C . LYS A 1 93 ? -18.012 8.131 23.553 1.00 92.81 93 LYS A C 1
ATOM 716 O O . LYS A 1 93 ? -16.830 8.006 23.247 1.00 92.81 93 LYS A O 1
ATOM 721 N N . THR A 1 94 ? -18.942 8.588 22.725 1.00 92.25 94 THR A N 1
ATOM 722 C CA . THR A 1 94 ? -18.636 9.132 21.403 1.00 92.25 94 THR A CA 1
ATOM 723 C C . THR A 1 94 ? -17.906 10.479 21.520 1.00 92.25 94 THR A C 1
ATOM 725 O O . THR A 1 94 ? -18.231 11.255 22.426 1.00 92.25 94 THR A O 1
ATOM 728 N N . PRO A 1 95 ? -17.001 10.817 20.586 1.00 95.19 95 PRO A N 1
ATOM 729 C CA . PRO A 1 95 ? -16.544 9.982 19.471 1.00 95.19 95 PRO A CA 1
ATOM 730 C C . PRO A 1 95 ? -15.693 8.800 19.955 1.00 95.19 95 PRO A C 1
ATOM 732 O O . PRO A 1 95 ? -14.842 8.960 20.829 1.00 95.19 95 PRO A O 1
ATOM 735 N N . TYR A 1 96 ? -15.937 7.617 19.394 1.00 98.19 96 TYR A N 1
ATOM 736 C CA . TYR A 1 96 ? -15.178 6.417 19.736 1.00 98.19 96 TYR A CA 1
ATOM 737 C C . TYR A 1 96 ? -13.815 6.431 19.046 1.00 98.19 96 TYR A C 1
ATOM 739 O O . TYR A 1 96 ? -13.706 6.826 17.882 1.00 98.19 96 TYR A O 1
ATOM 747 N N . GLY A 1 97 ? -12.779 5.947 19.727 1.00 98.31 97 GLY A N 1
ATOM 748 C CA . GLY A 1 97 ? -11.416 6.105 19.228 1.00 98.31 97 GLY A CA 1
ATOM 749 C C . GLY A 1 97 ? -10.464 4.964 19.533 1.00 98.31 97 GLY A C 1
ATOM 750 O O . GLY A 1 97 ? -10.709 4.128 20.405 1.00 98.31 97 GLY A O 1
ATOM 751 N N . VAL A 1 98 ? -9.362 4.948 18.787 1.00 98.75 98 VAL A N 1
ATOM 752 C CA . VAL A 1 98 ? -8.223 4.055 19.005 1.00 98.75 98 VAL A CA 1
ATOM 753 C C . VAL A 1 98 ? -6.937 4.870 18.956 1.00 98.75 98 VAL A C 1
ATOM 755 O O . VAL A 1 98 ? -6.713 5.636 18.020 1.00 98.75 98 VAL A O 1
ATOM 758 N N . THR A 1 99 ? -6.075 4.658 19.944 1.00 98.75 99 THR A N 1
ATOM 759 C CA . THR A 1 99 ? -4.708 5.175 19.961 1.00 98.75 99 THR A CA 1
ATOM 760 C C . THR A 1 99 ? -3.739 4.005 19.878 1.00 98.75 99 THR A C 1
ATOM 762 O O . THR A 1 99 ? -3.847 3.072 20.672 1.00 98.75 99 THR A O 1
ATOM 765 N N . VAL A 1 100 ? -2.798 4.045 18.937 1.00 98.62 100 VAL A N 1
ATOM 766 C CA . VAL A 1 100 ? -1.740 3.035 18.787 1.00 98.62 100 VAL A CA 1
ATOM 767 C C . VAL A 1 100 ? -0.392 3.719 18.952 1.00 98.62 100 VAL A C 1
ATOM 769 O O . VAL A 1 100 ? -0.110 4.694 18.257 1.00 98.62 100 VAL A O 1
ATOM 772 N N . ASN A 1 101 ? 0.429 3.205 19.861 1.00 98.25 101 ASN A N 1
ATOM 773 C CA . ASN A 1 101 ? 1.811 3.645 20.016 1.00 98.25 101 ASN A CA 1
ATOM 774 C C . ASN A 1 101 ? 2.710 2.809 19.102 1.00 98.25 101 ASN A C 1
ATOM 776 O O . ASN A 1 101 ? 2.488 1.608 18.967 1.00 98.25 101 ASN A O 1
ATOM 780 N N . TYR A 1 102 ? 3.721 3.425 18.505 1.00 97.44 102 TYR A N 1
ATOM 781 C CA . TYR A 1 102 ? 4.766 2.775 17.725 1.00 97.44 102 TYR A CA 1
ATOM 782 C C . TYR A 1 102 ? 6.129 3.177 18.267 1.00 97.44 102 TYR A C 1
ATOM 784 O O . TYR A 1 102 ? 6.366 4.360 18.514 1.00 97.44 102 TYR A O 1
ATOM 792 N N . ASP A 1 103 ? 7.014 2.200 18.418 1.00 95.81 103 ASP A N 1
ATOM 793 C CA . ASP A 1 103 ? 8.414 2.416 18.773 1.00 95.81 103 ASP A CA 1
ATOM 794 C C . ASP A 1 103 ? 9.288 2.283 17.520 1.00 95.81 103 ASP A C 1
ATOM 796 O O . ASP A 1 103 ? 9.470 1.194 16.974 1.00 95.81 103 ASP A O 1
ATOM 800 N N . PHE A 1 104 ? 9.806 3.417 17.055 1.00 94.50 104 PHE A N 1
ATOM 801 C CA . PHE A 1 104 ? 10.727 3.518 15.928 1.00 94.50 104 PHE A CA 1
ATOM 802 C C . PHE A 1 104 ? 12.132 3.960 16.368 1.00 94.50 104 PHE A C 1
ATOM 804 O O . PHE A 1 104 ? 12.917 4.408 15.532 1.00 94.50 104 PHE A O 1
ATOM 811 N N . GLU A 1 105 ? 12.479 3.865 17.656 1.00 90.25 105 GLU A N 1
ATOM 812 C CA . GLU A 1 105 ? 13.809 4.254 18.150 1.00 90.25 105 GLU A CA 1
ATOM 813 C C . GLU A 1 105 ? 14.904 3.313 17.620 1.00 90.25 105 GLU A C 1
ATOM 815 O O . GLU A 1 105 ? 16.010 3.754 17.295 1.00 90.25 105 GLU A O 1
ATOM 820 N N . ASN A 1 106 ? 14.563 2.030 17.445 1.00 84.88 106 ASN A N 1
ATOM 821 C CA . ASN A 1 106 ? 15.486 0.959 17.060 1.00 84.88 106 ASN A CA 1
ATOM 822 C C . ASN A 1 106 ? 15.062 0.260 15.755 1.00 84.88 106 ASN A C 1
ATOM 824 O O . ASN A 1 106 ? 14.779 -0.940 15.733 1.00 84.88 106 ASN A O 1
ATOM 828 N N . LEU A 1 107 ? 15.006 1.007 14.648 1.00 87.88 107 LEU A N 1
ATOM 829 C CA . LEU A 1 107 ? 14.730 0.427 13.328 1.00 87.88 107 LEU A CA 1
ATOM 830 C C . LEU A 1 107 ? 15.878 -0.489 12.886 1.00 87.88 107 LEU A C 1
ATOM 832 O O . LEU A 1 107 ? 17.038 -0.079 12.853 1.00 87.88 107 LEU A O 1
ATOM 836 N N . ALA A 1 108 ? 15.548 -1.720 12.500 1.00 84.50 108 ALA A N 1
ATOM 837 C CA . ALA A 1 108 ? 16.515 -2.631 11.904 1.00 84.50 108 ALA A CA 1
ATOM 838 C C . ALA A 1 108 ? 16.976 -2.100 10.537 1.00 84.50 108 ALA A C 1
ATOM 840 O O . ALA A 1 108 ? 16.162 -1.656 9.728 1.00 84.50 108 ALA A O 1
ATOM 841 N N . GLU A 1 109 ? 18.280 -2.183 10.260 1.00 80.06 109 GLU A N 1
ATOM 842 C CA . GLU A 1 109 ? 18.865 -1.668 9.011 1.00 80.06 109 GLU A CA 1
ATOM 843 C C . GLU A 1 109 ? 18.292 -2.351 7.762 1.00 80.06 109 GLU A C 1
ATOM 845 O O . GLU A 1 109 ? 18.157 -1.737 6.708 1.00 80.06 109 GLU A O 1
ATOM 850 N N . GLU A 1 110 ? 17.932 -3.626 7.896 1.00 80.62 110 GLU A N 1
ATOM 851 C CA . GLU A 1 110 ? 17.378 -4.459 6.830 1.00 80.62 110 GLU A CA 1
ATOM 852 C C . GLU A 1 110 ? 15.846 -4.383 6.707 1.00 80.62 110 GLU A C 1
ATOM 854 O O . GLU A 1 110 ? 15.273 -5.049 5.840 1.00 80.62 110 GLU A O 1
ATOM 859 N N . ASP A 1 111 ? 15.164 -3.583 7.538 1.00 83.19 111 ASP A N 1
ATOM 860 C CA . ASP A 1 111 ? 13.714 -3.426 7.423 1.00 83.19 111 ASP A CA 1
ATOM 861 C C . ASP A 1 111 ? 13.365 -2.629 6.158 1.00 83.19 111 ASP A C 1
ATOM 863 O O . ASP A 1 111 ? 13.715 -1.458 5.987 1.00 83.19 111 ASP A O 1
ATOM 867 N N . TYR A 1 112 ? 12.611 -3.268 5.266 1.00 79.12 112 TYR A N 1
ATOM 868 C CA . TYR A 1 112 ? 12.158 -2.690 4.005 1.00 79.12 112 TYR A CA 1
ATOM 869 C C . TYR A 1 112 ? 11.271 -1.440 4.189 1.00 79.12 112 TYR A C 1
ATOM 871 O O . TYR A 1 112 ? 11.108 -0.659 3.250 1.00 79.12 112 TYR A O 1
ATOM 879 N N . GLN A 1 113 ? 10.721 -1.206 5.384 1.00 85.31 113 GLN A N 1
ATOM 880 C CA . GLN A 1 113 ? 9.900 -0.043 5.733 1.00 85.31 113 GLN A CA 1
ATOM 881 C C . GLN A 1 113 ? 10.709 1.121 6.314 1.00 85.31 113 GLN A C 1
ATOM 883 O O . GLN A 1 113 ? 10.159 2.217 6.441 1.00 85.31 113 GLN A O 1
ATOM 888 N N . LYS A 1 114 ? 12.002 0.937 6.624 1.00 86.62 114 LYS A N 1
ATOM 889 C CA . LYS A 1 114 ? 12.860 1.970 7.233 1.00 86.62 114 LYS A CA 1
ATOM 890 C C . LYS A 1 114 ? 12.826 3.287 6.448 1.00 86.62 114 LYS A C 1
ATOM 892 O O . LYS A 1 114 ? 12.519 4.332 7.014 1.00 86.62 114 LYS A O 1
ATOM 897 N N . SER A 1 115 ? 13.008 3.224 5.123 1.00 82.44 115 SER A N 1
ATOM 898 C CA . SER A 1 115 ? 12.993 4.418 4.252 1.00 82.44 115 SER A CA 1
ATOM 899 C C . SER A 1 115 ? 11.662 5.182 4.274 1.00 82.44 115 SER A C 1
ATOM 901 O O . SER A 1 115 ? 11.622 6.380 3.986 1.00 82.44 115 SER A O 1
ATOM 903 N N . LYS A 1 116 ? 10.553 4.495 4.585 1.00 88.12 116 LYS A N 1
ATOM 904 C CA . LYS A 1 116 ? 9.248 5.125 4.770 1.00 88.12 116 LYS A CA 1
ATOM 905 C C . LYS A 1 116 ? 9.159 5.794 6.133 1.00 88.12 116 LYS A C 1
ATOM 907 O O . LYS A 1 116 ? 8.683 6.920 6.202 1.00 88.12 116 LYS A O 1
ATOM 912 N N . ILE A 1 117 ? 9.598 5.116 7.190 1.00 89.88 117 ILE A N 1
ATOM 913 C CA . ILE A 1 117 ? 9.521 5.621 8.568 1.00 89.88 117 ILE A CA 1
ATOM 914 C C . ILE A 1 117 ? 10.375 6.885 8.735 1.00 89.88 117 ILE A C 1
ATOM 916 O O . ILE A 1 117 ? 9.963 7.828 9.409 1.00 89.88 117 ILE A O 1
ATOM 920 N N . GLU A 1 118 ? 11.526 6.944 8.068 1.00 88.38 118 GLU A N 1
ATOM 921 C CA . GLU A 1 118 ? 12.430 8.102 8.093 1.00 88.38 118 GLU A CA 1
ATOM 922 C C . GLU A 1 118 ? 11.936 9.287 7.242 1.00 88.38 118 GLU A C 1
ATOM 924 O O . GLU A 1 118 ? 12.444 10.401 7.374 1.00 88.38 118 GLU A O 1
ATOM 929 N N . ASN A 1 119 ? 10.927 9.086 6.386 1.00 88.12 119 ASN A N 1
ATOM 930 C CA . ASN A 1 119 ? 10.338 10.134 5.558 1.00 88.12 119 ASN A CA 1
ATOM 931 C C . ASN A 1 119 ? 8.945 10.526 6.075 1.00 88.12 119 ASN A C 1
ATOM 933 O O . ASN A 1 119 ? 7.974 9.792 5.910 1.00 88.12 119 ASN A O 1
ATOM 937 N N . GLU A 1 120 ? 8.833 11.723 6.649 1.00 89.62 120 GLU A N 1
ATOM 938 C CA . GLU A 1 120 ? 7.617 12.194 7.325 1.00 89.62 120 GLU A CA 1
ATOM 939 C C . GLU A 1 120 ? 6.352 12.184 6.450 1.00 89.62 120 GLU A C 1
ATOM 941 O O . GLU A 1 120 ? 5.299 11.729 6.900 1.00 89.62 120 GLU A O 1
ATOM 946 N N . GLU A 1 121 ? 6.444 12.632 5.197 1.00 89.56 121 GLU A N 1
ATOM 947 C CA . GLU A 1 121 ? 5.298 12.652 4.279 1.00 89.56 121 GLU A CA 1
ATOM 948 C C . GLU A 1 121 ? 4.838 11.230 3.928 1.00 89.56 121 GLU A C 1
ATOM 950 O O . GLU A 1 121 ? 3.640 10.929 3.918 1.00 89.56 121 GLU A O 1
ATOM 955 N N . ARG A 1 122 ? 5.787 10.314 3.699 1.00 88.44 122 ARG A N 1
ATOM 956 C CA . ARG A 1 122 ? 5.481 8.914 3.370 1.00 88.44 122 ARG A CA 1
ATOM 957 C C . ARG A 1 122 ? 4.948 8.151 4.584 1.00 88.44 122 ARG A C 1
ATOM 959 O O . ARG A 1 122 ? 4.017 7.356 4.432 1.00 88.44 122 ARG A O 1
ATOM 966 N N . LEU A 1 123 ? 5.481 8.421 5.775 1.00 92.81 123 LEU A N 1
ATOM 96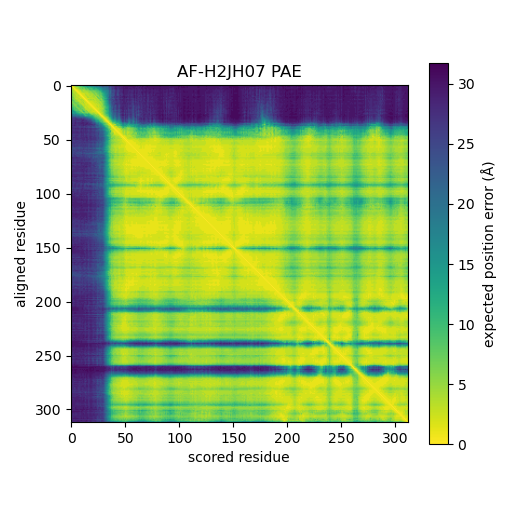7 C CA . LEU A 1 123 ? 4.985 7.883 7.041 1.00 92.81 123 LEU A CA 1
ATOM 968 C C . LEU A 1 123 ? 3.537 8.322 7.293 1.00 92.81 123 LEU A C 1
ATOM 970 O O . LEU A 1 123 ? 2.661 7.483 7.517 1.00 92.81 123 LEU A O 1
ATOM 974 N N . LYS A 1 124 ? 3.255 9.624 7.165 1.00 94.31 124 LYS A N 1
ATOM 975 C CA . LYS A 1 124 ? 1.900 10.179 7.298 1.00 94.31 124 LYS A CA 1
ATOM 976 C C . LYS A 1 124 ? 0.925 9.546 6.308 1.00 94.31 124 LYS A C 1
ATOM 978 O O . LYS A 1 124 ? -0.204 9.221 6.678 1.00 94.31 124 LYS A O 1
ATOM 983 N N . LEU A 1 125 ? 1.354 9.346 5.061 1.00 92.81 125 LEU A N 1
ATOM 984 C CA . LEU A 1 125 ? 0.534 8.707 4.037 1.00 92.81 125 LEU A CA 1
ATOM 985 C C . LEU A 1 125 ? 0.231 7.240 4.372 1.00 92.81 125 LEU A C 1
ATOM 987 O O . LEU A 1 125 ? -0.918 6.820 4.240 1.00 92.81 125 LEU A O 1
ATOM 991 N N . ALA A 1 126 ? 1.208 6.473 4.865 1.00 94.44 126 ALA A N 1
ATOM 992 C CA . ALA A 1 126 ? 0.956 5.111 5.341 1.00 94.44 126 ALA A CA 1
ATOM 993 C C . ALA A 1 126 ? -0.033 5.079 6.508 1.00 94.44 126 ALA A C 1
ATOM 995 O O . ALA A 1 126 ? -0.967 4.279 6.488 1.00 94.44 126 ALA A O 1
ATOM 996 N N . PHE A 1 127 ? 0.079 5.995 7.471 1.00 97.56 127 PHE A N 1
ATOM 997 C CA . PHE A 1 127 ? -0.909 6.075 8.544 1.00 97.56 127 PHE A CA 1
ATOM 998 C C . PHE A 1 127 ? -2.304 6.459 8.054 1.00 97.56 127 PHE A C 1
ATOM 1000 O O . PHE A 1 127 ? -3.288 5.904 8.540 1.00 97.56 127 PHE A O 1
ATOM 1007 N N . LYS A 1 128 ? -2.420 7.324 7.040 1.00 97.50 128 LYS A N 1
ATOM 1008 C CA . LYS A 1 128 ? -3.717 7.624 6.415 1.00 97.50 128 LYS A CA 1
ATOM 1009 C C . LYS A 1 128 ? -4.334 6.382 5.752 1.00 97.50 128 LYS A C 1
ATOM 1011 O O . LYS A 1 128 ? -5.547 6.190 5.832 1.00 97.50 128 LYS A O 1
ATOM 1016 N N . ARG A 1 129 ? -3.516 5.506 5.152 1.00 96.44 129 ARG A N 1
ATOM 1017 C CA . ARG A 1 129 ? -3.958 4.214 4.580 1.00 96.44 129 ARG A CA 1
ATOM 1018 C C . ARG A 1 129 ? -4.373 3.215 5.661 1.00 96.44 129 ARG A C 1
ATOM 1020 O O . ARG A 1 129 ? -5.459 2.647 5.562 1.00 96.44 129 ARG A O 1
ATOM 1027 N N . ASN A 1 130 ? -3.572 3.073 6.720 1.00 98.12 130 ASN A N 1
ATOM 1028 C CA . ASN A 1 130 ? -3.936 2.303 7.914 1.00 98.12 130 ASN A CA 1
ATOM 1029 C C . ASN A 1 130 ? -5.286 2.781 8.471 1.00 98.12 130 ASN A C 1
ATOM 1031 O O . ASN A 1 130 ? -6.171 1.971 8.744 1.00 98.12 130 ASN A O 1
ATOM 1035 N N . ALA A 1 131 ? -5.482 4.099 8.565 1.00 98.62 131 ALA A N 1
ATOM 1036 C CA . ALA A 1 131 ? -6.734 4.684 9.019 1.00 98.62 131 ALA A CA 1
ATOM 1037 C C . ALA A 1 131 ? -7.909 4.357 8.091 1.00 98.62 131 ALA A C 1
ATOM 1039 O O . ALA A 1 131 ? -8.971 3.970 8.574 1.00 98.62 131 ALA A O 1
ATOM 1040 N N . ALA A 1 132 ? -7.732 4.441 6.770 1.00 98.50 132 ALA A N 1
ATOM 1041 C CA . ALA A 1 132 ? -8.774 4.076 5.811 1.00 98.50 132 ALA A CA 1
ATOM 1042 C C . ALA A 1 132 ? -9.215 2.607 5.962 1.00 98.50 132 ALA A C 1
ATOM 1044 O O . ALA A 1 132 ? -10.416 2.325 6.003 1.00 98.50 132 ALA A O 1
ATOM 1045 N N . LEU A 1 133 ? -8.265 1.680 6.143 1.00 98.44 133 LEU A N 1
ATOM 1046 C CA . LEU A 1 133 ? -8.557 0.272 6.436 1.00 98.44 133 LEU A CA 1
ATOM 1047 C C . LEU A 1 133 ? -9.330 0.124 7.750 1.00 98.44 133 LEU A C 1
ATOM 1049 O O . LEU A 1 133 ? -10.399 -0.488 7.768 1.00 98.44 133 LEU A O 1
ATOM 1053 N N . MET A 1 134 ? -8.856 0.735 8.836 1.00 98.69 134 MET A N 1
ATOM 1054 C CA . MET A 1 134 ? -9.516 0.652 10.141 1.00 98.69 134 MET A CA 1
ATOM 1055 C C . MET A 1 134 ? -10.928 1.251 10.128 1.00 98.69 134 MET A C 1
ATOM 1057 O O . MET A 1 134 ? -11.856 0.629 10.640 1.00 98.69 134 MET A O 1
ATOM 1061 N N . PHE A 1 135 ? -11.135 2.409 9.496 1.00 98.75 135 PHE A N 1
ATOM 1062 C CA . PHE A 1 135 ? -12.462 3.019 9.360 1.00 98.75 135 PHE A CA 1
ATOM 1063 C C . PHE A 1 135 ? -13.412 2.190 8.490 1.00 98.75 135 PHE A C 1
ATOM 1065 O O . PHE A 1 135 ? -14.626 2.213 8.727 1.00 98.75 135 PHE A O 1
ATOM 1072 N N . SER A 1 136 ? -12.885 1.440 7.517 1.00 98.44 136 SER A N 1
ATOM 1073 C CA . SER A 1 136 ? -13.684 0.500 6.728 1.00 98.44 136 SER A CA 1
ATOM 1074 C C . SER A 1 136 ? -14.091 -0.740 7.536 1.00 98.44 136 SER A C 1
ATOM 1076 O O . SER A 1 136 ? -15.219 -1.215 7.397 1.00 98.44 136 SER A O 1
ATOM 1078 N N . LEU A 1 137 ? -13.216 -1.249 8.411 1.00 98.69 137 LEU A N 1
ATOM 1079 C CA . LEU A 1 137 ? -13.396 -2.515 9.137 1.00 98.69 137 LEU A CA 1
ATOM 1080 C C . LEU A 1 137 ? -14.072 -2.370 10.507 1.00 98.69 137 LEU A C 1
ATOM 1082 O O . LEU A 1 137 ? -14.699 -3.323 10.970 1.00 98.69 137 LEU A O 1
ATOM 1086 N N . ILE A 1 138 ? -13.948 -1.210 11.158 1.00 98.56 138 ILE A N 1
ATOM 1087 C CA . ILE A 1 138 ? -14.466 -0.955 12.508 1.00 98.56 138 ILE A CA 1
ATOM 1088 C C . ILE A 1 138 ? -15.655 0.004 12.405 1.00 98.56 138 ILE A C 1
ATOM 1090 O O . ILE A 1 138 ? -15.509 1.193 12.116 1.00 98.56 138 ILE A O 1
ATOM 1094 N N . GLY A 1 139 ? -16.862 -0.525 12.609 1.00 97.94 139 GLY A N 1
ATOM 1095 C CA . GLY A 1 139 ? -18.114 0.138 12.227 1.00 97.94 139 GLY A CA 1
ATOM 1096 C C . GLY A 1 139 ? -18.400 1.464 12.938 1.00 97.94 139 GLY A C 1
ATOM 1097 O O . GLY A 1 139 ? -18.851 2.413 12.291 1.00 97.94 139 GLY A O 1
ATOM 1098 N N . ASN A 1 140 ? -18.141 1.538 14.242 1.00 97.75 140 ASN A N 1
ATOM 1099 C CA . ASN A 1 140 ? -18.393 2.726 15.062 1.00 97.75 140 ASN A CA 1
ATOM 1100 C C . ASN A 1 140 ? -17.130 3.544 15.378 1.00 97.75 140 ASN A C 1
ATOM 1102 O O . ASN A 1 140 ? -17.194 4.401 16.243 1.00 97.75 140 ASN A O 1
ATOM 1106 N N . LEU A 1 141 ? -15.991 3.274 14.735 1.00 98.44 141 LEU A N 1
ATOM 1107 C CA . LEU A 1 141 ? -14.760 4.033 14.972 1.00 98.44 141 LEU A CA 1
ATOM 1108 C C . LEU A 1 141 ? -14.857 5.439 14.368 1.00 98.44 141 LEU A C 1
ATOM 1110 O O . LEU A 1 141 ? -15.117 5.560 13.168 1.00 98.44 141 LEU A O 1
ATOM 1114 N N . ASP A 1 142 ? -14.598 6.473 15.161 1.00 98.19 142 ASP A N 1
ATOM 1115 C CA . ASP A 1 142 ? -14.679 7.870 14.726 1.00 98.19 142 ASP A CA 1
ATOM 1116 C C . ASP A 1 142 ? -13.292 8.510 14.595 1.00 98.19 142 ASP A C 1
ATOM 1118 O O . ASP A 1 142 ? -13.024 9.186 13.599 1.00 98.19 142 ASP A O 1
ATOM 1122 N N . ASN A 1 143 ? -12.401 8.230 15.556 1.00 97.81 143 ASN A N 1
ATOM 1123 C CA . ASN A 1 143 ? -11.081 8.851 15.671 1.00 97.81 143 ASN A CA 1
ATOM 1124 C C . ASN A 1 143 ? -9.947 7.822 15.755 1.00 97.81 143 ASN A C 1
ATOM 1126 O O . ASN A 1 143 ? -10.059 6.793 16.423 1.00 97.81 143 ASN A O 1
ATOM 1130 N N . LEU A 1 144 ? -8.822 8.142 15.127 1.00 98.50 144 LEU A N 1
ATOM 1131 C CA . LEU A 1 144 ? -7.585 7.378 15.198 1.00 98.50 144 LEU A CA 1
ATOM 1132 C C . LEU A 1 144 ? -6.417 8.285 15.542 1.00 98.50 144 LEU A C 1
ATOM 1134 O O . LEU A 1 144 ? -6.260 9.340 14.933 1.00 98.50 144 LEU A O 1
ATOM 1138 N N . THR A 1 145 ? -5.575 7.829 16.461 1.00 98.69 145 THR A N 1
ATOM 1139 C CA . THR A 1 145 ? -4.311 8.485 16.795 1.00 98.69 145 THR A CA 1
ATOM 1140 C C . THR A 1 145 ? -3.179 7.473 16.707 1.00 98.69 145 THR A C 1
ATOM 1142 O O . THR A 1 145 ? -3.211 6.439 17.372 1.00 98.69 145 THR A O 1
ATOM 1145 N N . PHE A 1 146 ? -2.156 7.778 15.918 1.00 98.62 146 PHE A N 1
ATOM 1146 C CA . PHE A 1 146 ? -0.904 7.031 15.900 1.00 98.62 146 PHE A CA 1
ATOM 1147 C C . PHE A 1 146 ? 0.179 7.875 16.567 1.00 98.62 146 PHE A C 1
ATOM 1149 O O . PHE A 1 146 ? 0.473 8.975 16.100 1.00 98.62 146 PHE A O 1
ATOM 1156 N N . ILE A 1 147 ? 0.746 7.376 17.662 1.00 98.12 147 ILE A N 1
ATOM 1157 C CA . ILE A 1 147 ? 1.833 8.025 18.401 1.00 98.12 147 ILE A CA 1
ATOM 1158 C C . ILE A 1 147 ? 3.120 7.302 18.029 1.00 98.12 147 ILE A C 1
ATOM 1160 O O . ILE A 1 147 ? 3.214 6.095 18.206 1.00 98.12 147 ILE A O 1
ATOM 1164 N N . CYS A 1 148 ? 4.087 8.019 17.477 1.00 96.50 148 CYS A N 1
ATOM 1165 C CA . CYS A 1 148 ? 5.344 7.455 17.002 1.00 96.50 148 CYS A CA 1
ATOM 1166 C C . CYS A 1 148 ? 6.477 7.974 17.871 1.00 96.50 148 CYS A C 1
ATOM 1168 O O . CYS A 1 148 ? 6.737 9.177 17.864 1.00 96.50 148 CYS A O 1
ATOM 1170 N N . HIS A 1 149 ? 7.148 7.081 18.586 1.00 95.12 149 HIS A N 1
ATOM 1171 C CA . HIS A 1 149 ? 8.338 7.387 19.364 1.00 95.12 149 HIS A CA 1
ATOM 1172 C C . HIS A 1 149 ? 9.567 7.215 18.468 1.00 95.12 149 HIS A C 1
ATOM 1174 O O . HIS A 1 149 ? 9.762 6.165 17.860 1.00 95.12 149 HIS A O 1
ATOM 1180 N N . GLN A 1 150 ? 10.348 8.280 18.323 1.00 89.00 150 GLN A N 1
ATOM 1181 C CA . GLN A 1 150 ? 11.584 8.330 17.550 1.00 89.00 150 GLN A CA 1
ATOM 1182 C C . GLN A 1 150 ? 12.700 8.896 18.435 1.00 89.00 150 GLN A C 1
ATOM 1184 O O . GLN A 1 150 ? 12.441 9.575 19.429 1.00 89.00 150 GLN A O 1
ATOM 1189 N N . ASN A 1 151 ? 13.956 8.716 18.021 1.00 84.25 151 ASN A N 1
ATOM 1190 C CA . ASN A 1 151 ? 15.128 9.197 18.769 1.00 84.25 151 ASN A CA 1
ATOM 1191 C C . ASN A 1 151 ? 15.124 10.715 19.056 1.00 84.25 151 ASN A C 1
ATOM 1193 O O . ASN A 1 151 ? 15.822 11.181 19.952 1.00 84.25 151 ASN A O 1
ATOM 1197 N N . ASN A 1 152 ? 14.359 11.503 18.296 1.00 82.88 152 ASN A N 1
ATOM 1198 C CA . ASN A 1 152 ? 14.232 12.955 18.449 1.00 82.88 152 ASN A CA 1
ATOM 1199 C C . ASN A 1 152 ? 12.934 13.398 19.155 1.00 82.88 152 ASN A C 1
ATOM 1201 O O . ASN A 1 152 ? 12.656 14.597 19.205 1.00 82.88 152 ASN A O 1
ATOM 1205 N N . GLY A 1 153 ? 12.146 12.461 19.690 1.00 89.50 153 GLY A N 1
ATOM 1206 C CA . GLY A 1 153 ? 10.894 12.729 20.389 1.00 89.50 153 GLY A CA 1
ATOM 1207 C C . GLY A 1 153 ? 9.706 11.956 19.822 1.00 89.50 153 GLY A C 1
ATOM 1208 O O . GLY A 1 153 ? 9.843 11.046 19.011 1.00 89.50 153 GLY A O 1
ATOM 1209 N N . SER A 1 154 ? 8.508 12.317 20.284 1.00 93.69 154 SER A N 1
ATOM 1210 C CA . SER A 1 154 ? 7.264 11.674 19.850 1.00 93.69 154 SER A CA 1
ATOM 1211 C C . SER A 1 154 ? 6.490 12.554 18.876 1.00 93.69 154 SER A C 1
ATOM 1213 O O . SER A 1 154 ? 6.390 13.766 19.076 1.00 93.69 154 SER A O 1
ATOM 1215 N N . LYS A 1 155 ? 5.917 11.942 17.839 1.00 94.94 155 LYS A N 1
ATOM 1216 C CA . LYS A 1 155 ? 5.018 12.595 16.881 1.00 94.94 155 LYS A CA 1
ATOM 1217 C C . LYS A 1 155 ? 3.647 11.939 16.898 1.00 94.94 155 LYS A C 1
ATOM 1219 O O . LYS A 1 155 ? 3.544 10.718 16.975 1.00 94.94 155 LYS A O 1
ATOM 1224 N N . GLU A 1 156 ? 2.601 12.747 16.772 1.00 96.94 156 GLU A N 1
ATOM 1225 C CA . GLU A 1 156 ? 1.222 12.267 16.726 1.00 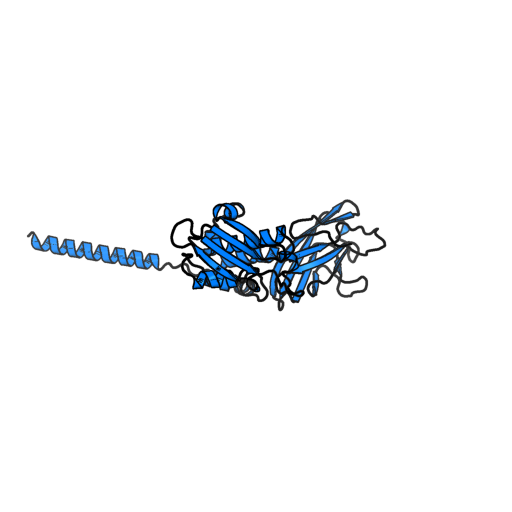96.94 156 GLU A CA 1
ATOM 1226 C C . GLU A 1 156 ? 0.604 12.487 15.346 1.00 96.94 156 GLU A C 1
ATOM 1228 O O . GLU A 1 156 ? 0.694 13.571 14.765 1.00 96.94 156 GLU A O 1
ATOM 1233 N N . TYR A 1 157 ? -0.078 11.461 14.846 1.00 98.06 157 TYR A N 1
ATOM 1234 C CA . TYR A 1 157 ? -0.865 11.511 13.622 1.00 98.06 157 TYR A CA 1
ATOM 1235 C C . TYR A 1 157 ? -2.321 11.212 13.955 1.00 98.06 157 TYR A C 1
ATOM 1237 O O . TYR A 1 157 ? -2.668 10.082 14.300 1.00 98.06 157 TYR A O 1
ATOM 1245 N N . ILE A 1 158 ? -3.168 12.234 13.855 1.00 98.25 158 ILE A N 1
ATOM 1246 C CA . ILE A 1 158 ? -4.590 12.152 14.188 1.00 98.25 158 ILE A CA 1
ATOM 1247 C C . ILE A 1 158 ? -5.404 12.136 12.896 1.00 98.25 158 ILE A C 1
ATOM 1249 O O . ILE A 1 158 ? -5.183 12.954 12.003 1.00 98.25 158 ILE A O 1
ATOM 1253 N N . PHE A 1 159 ? -6.354 11.210 12.813 1.00 98.62 159 PHE A N 1
ATOM 1254 C CA . PHE A 1 159 ? -7.272 11.069 11.692 1.00 98.62 159 PHE A CA 1
ATOM 1255 C C . PHE A 1 159 ? -8.696 10.903 12.202 1.00 98.62 159 PHE A C 1
ATOM 1257 O O . PHE A 1 159 ? -8.969 10.045 13.042 1.00 98.62 159 PHE A O 1
ATOM 1264 N N . THR A 1 160 ? -9.625 11.664 11.638 1.00 98.50 160 THR A N 1
ATOM 1265 C CA . THR A 1 160 ? -11.057 11.398 11.795 1.00 98.50 160 THR A CA 1
ATOM 1266 C C . THR A 1 160 ? -11.597 10.644 10.583 1.00 98.50 160 THR A C 1
ATOM 1268 O O . THR A 1 160 ? -11.101 10.791 9.458 1.00 98.50 160 THR A O 1
ATOM 1271 N N . ARG A 1 161 ? -12.673 9.872 10.777 1.00 98.00 161 ARG A N 1
ATOM 1272 C CA . ARG A 1 161 ? -13.372 9.204 9.666 1.00 98.00 161 ARG A CA 1
ATOM 1273 C C . ARG A 1 161 ? -13.770 10.207 8.583 1.00 98.00 161 ARG A C 1
ATOM 1275 O O . ARG A 1 161 ? -13.584 9.937 7.402 1.00 98.00 161 ARG A O 1
ATOM 1282 N N . ALA A 1 162 ? -14.293 11.364 8.990 1.00 96.94 162 ALA A N 1
ATOM 1283 C CA . ALA A 1 162 ? -14.770 12.404 8.082 1.00 96.94 162 ALA A CA 1
ATOM 1284 C C . ALA A 1 162 ? -13.650 13.012 7.223 1.00 96.94 162 ALA A C 1
ATOM 1286 O O . ALA A 1 162 ? -13.890 13.372 6.073 1.00 96.94 162 ALA A O 1
ATOM 1287 N N . GLU A 1 163 ? -12.432 13.130 7.752 1.00 97.69 163 GLU A N 1
ATOM 1288 C CA . GLU A 1 163 ? -11.285 13.626 6.987 1.00 97.69 163 GLU A CA 1
ATOM 1289 C C . GLU A 1 163 ? -10.780 12.594 5.989 1.00 97.69 163 GLU A C 1
ATOM 1291 O O . GLU A 1 163 ? -10.563 12.937 4.830 1.00 97.69 163 GLU A O 1
ATOM 1296 N N . VAL A 1 164 ? -10.628 11.337 6.412 1.00 98.12 164 VAL A N 1
ATOM 1297 C CA . VAL A 1 164 ? -10.146 10.266 5.528 1.00 98.12 164 VAL A CA 1
ATOM 1298 C C . VAL A 1 164 ? -11.164 9.963 4.430 1.00 98.12 164 VAL A C 1
ATOM 1300 O O . VAL A 1 164 ? -10.772 9.725 3.293 1.00 98.12 164 VAL A O 1
ATOM 1303 N N . GLN A 1 165 ? -12.463 10.051 4.727 1.00 97.44 165 GLN A N 1
ATOM 1304 C CA . GLN A 1 165 ? -13.546 9.850 3.762 1.00 97.44 165 GLN A CA 1
ATOM 1305 C C . GLN A 1 165 ? -13.443 10.756 2.524 1.00 97.44 165 GLN A C 1
ATOM 1307 O O . GLN A 1 165 ? -13.880 10.354 1.450 1.00 97.44 165 GLN A O 1
ATOM 1312 N N . LYS A 1 166 ? -12.866 11.960 2.647 1.00 97.56 166 LYS A N 1
ATOM 1313 C CA . LYS A 1 166 ? -12.749 12.921 1.534 1.00 97.56 166 LYS A CA 1
ATOM 1314 C C . LYS A 1 166 ? -11.875 12.415 0.384 1.00 97.56 166 LYS A C 1
ATOM 1316 O O . LYS A 1 166 ? -12.028 12.897 -0.732 1.00 97.56 166 LYS A O 1
ATOM 1321 N N . ASP A 1 167 ? -10.995 11.452 0.648 1.00 95.88 167 ASP A N 1
ATOM 1322 C CA . ASP A 1 167 ? -10.127 10.846 -0.363 1.00 95.88 167 ASP A CA 1
ATOM 1323 C C . ASP A 1 167 ? -10.833 9.743 -1.174 1.00 95.88 167 ASP A C 1
ATOM 1325 O O . ASP A 1 167 ? -10.267 9.232 -2.140 1.00 95.88 167 ASP A O 1
ATOM 1329 N N . TYR A 1 168 ? -12.051 9.347 -0.786 1.00 95.06 168 TYR A N 1
ATOM 1330 C CA . TYR A 1 168 ? -12.751 8.197 -1.353 1.00 95.06 168 TYR A CA 1
ATOM 1331 C C . TYR A 1 168 ? -14.136 8.580 -1.875 1.00 95.06 168 TYR A C 1
ATOM 1333 O O . TYR A 1 168 ? -14.922 9.242 -1.202 1.00 95.06 168 TYR A O 1
ATOM 1341 N N . ASN A 1 169 ? -14.459 8.084 -3.069 1.00 93.25 169 ASN A N 1
ATOM 1342 C CA . ASN A 1 169 ? -15.721 8.381 -3.760 1.00 93.25 169 ASN A CA 1
ATOM 1343 C C . ASN A 1 169 ? -16.942 7.646 -3.181 1.00 93.25 169 ASN A C 1
ATOM 1345 O O . ASN A 1 169 ? -18.076 7.952 -3.537 1.00 93.25 169 ASN A O 1
ATOM 1349 N N . GLU A 1 170 ? -16.716 6.665 -2.313 1.00 94.75 170 GLU A N 1
ATOM 1350 C CA . GLU A 1 170 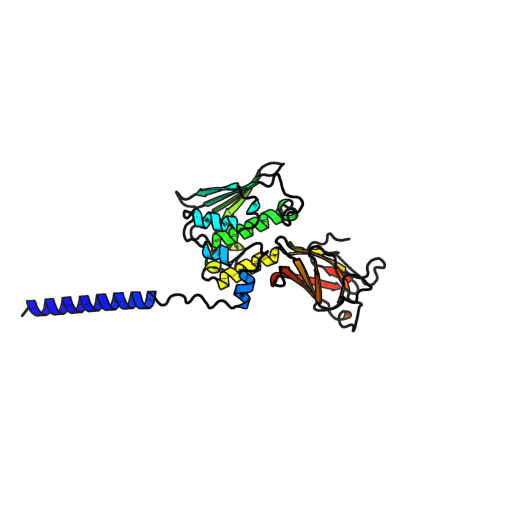? -17.749 5.879 -1.642 1.00 94.75 170 GLU A CA 1
ATOM 1351 C C . GLU A 1 170 ? -17.479 5.877 -0.141 1.00 94.75 170 GLU A C 1
ATOM 1353 O O . GLU A 1 170 ? -16.325 6.017 0.276 1.00 94.75 170 GLU A O 1
ATOM 1358 N N . ASP A 1 171 ? -18.522 5.689 0.671 1.00 96.69 171 ASP A N 1
ATOM 1359 C CA . ASP A 1 171 ? -18.372 5.593 2.125 1.00 96.69 171 ASP A CA 1
ATOM 1360 C C . ASP A 1 171 ? -17.377 4.473 2.486 1.00 96.69 171 ASP A C 1
ATOM 1362 O O . ASP A 1 171 ? -17.448 3.363 1.961 1.00 96.69 171 ASP A O 1
ATOM 1366 N N . LEU A 1 172 ? -16.431 4.750 3.385 1.00 96.88 172 LEU A N 1
ATOM 1367 C CA . LEU A 1 172 ? -15.390 3.807 3.800 1.00 96.88 172 LEU A CA 1
ATOM 1368 C C . LEU A 1 172 ? -15.961 2.453 4.259 1.00 96.88 172 LEU A C 1
ATOM 1370 O O . LEU A 1 172 ? -15.351 1.411 4.024 1.00 96.88 172 LEU A O 1
ATOM 1374 N N . LYS A 1 173 ? -17.154 2.433 4.863 1.00 95.94 173 LYS A N 1
ATOM 1375 C CA . LYS A 1 173 ? -17.855 1.204 5.278 1.00 95.94 173 LYS A CA 1
ATOM 1376 C C . LYS A 1 173 ? -18.297 0.350 4.090 1.00 95.94 173 LYS A C 1
ATOM 1378 O O . LYS A 1 173 ? -18.435 -0.865 4.234 1.00 95.94 173 LYS A O 1
ATOM 1383 N N . GLU A 1 174 ? -18.514 0.959 2.928 1.00 96.75 174 GLU A N 1
ATOM 1384 C CA . GLU A 1 174 ? -18.923 0.275 1.701 1.00 96.75 174 GLU A CA 1
ATOM 1385 C C . GLU A 1 174 ? -17.822 -0.635 1.170 1.00 96.75 174 GLU A C 1
ATOM 1387 O O . GLU A 1 174 ? -18.130 -1.692 0.622 1.00 96.75 174 GLU A O 1
ATOM 1392 N N . TYR A 1 175 ? -16.550 -0.278 1.370 1.00 96.44 175 TYR A N 1
ATOM 1393 C CA . TYR A 1 175 ? -15.420 -1.100 0.933 1.00 96.44 175 TYR A CA 1
ATOM 1394 C C . TYR A 1 175 ? -15.330 -2.432 1.672 1.00 96.44 175 TYR A C 1
ATOM 1396 O O . TYR A 1 175 ? -14.803 -3.386 1.119 1.00 96.44 175 TYR A O 1
ATOM 1404 N N . SER A 1 176 ? -15.874 -2.534 2.888 1.00 96.25 176 SER A N 1
ATOM 1405 C CA . SER A 1 176 ? -15.860 -3.774 3.670 1.00 96.25 176 SER A CA 1
ATOM 1406 C C . SER A 1 176 ? -17.188 -4.537 3.643 1.00 96.25 176 SER A C 1
ATOM 1408 O O . SER A 1 176 ? -17.382 -5.458 4.440 1.00 96.25 176 SER A O 1
ATOM 1410 N N . LYS A 1 177 ? -18.150 -4.165 2.786 1.00 94.31 177 LYS A N 1
ATOM 1411 C CA . LYS A 1 177 ? -19.455 -4.852 2.718 1.00 94.31 177 LYS A CA 1
ATOM 1412 C C . LYS A 1 177 ? -19.341 -6.315 2.309 1.00 94.31 177 LYS A C 1
ATOM 1414 O O . LYS A 1 177 ? -20.066 -7.149 2.850 1.00 94.31 177 LYS A O 1
ATOM 1419 N N . ASP A 1 178 ? -18.420 -6.613 1.405 1.00 93.50 178 ASP A N 1
ATOM 1420 C CA . ASP A 1 178 ? -18.099 -7.963 0.971 1.00 93.50 178 ASP A CA 1
ATOM 1421 C C . ASP A 1 178 ? -16.584 -8.144 0.829 1.00 93.50 178 ASP A C 1
ATOM 1423 O O . ASP A 1 178 ? -15.822 -7.184 0.685 1.00 93.50 178 ASP A O 1
ATOM 1427 N N . LYS A 1 179 ? -16.154 -9.405 0.888 1.00 92.31 179 LYS A N 1
ATOM 1428 C CA . LYS A 1 179 ? -14.740 -9.781 0.919 1.00 92.31 179 LYS A CA 1
ATOM 1429 C C . LYS A 1 179 ? -14.005 -9.433 -0.381 1.00 92.31 179 LYS A C 1
ATOM 1431 O O . LYS A 1 179 ? -12.841 -9.054 -0.328 1.00 92.31 179 LYS A O 1
ATOM 1436 N N . ASN A 1 180 ? -14.671 -9.495 -1.538 1.00 91.25 180 ASN A N 1
ATOM 1437 C CA . ASN A 1 180 ? -14.042 -9.205 -2.832 1.00 91.25 180 ASN A CA 1
ATOM 1438 C C . ASN A 1 180 ? -13.800 -7.707 -3.015 1.00 91.25 180 ASN A C 1
ATOM 1440 O O . ASN A 1 180 ? -12.727 -7.297 -3.471 1.00 91.25 180 ASN A O 1
ATOM 1444 N N . LYS A 1 181 ? -14.780 -6.882 -2.635 1.00 94.62 181 LYS A N 1
ATOM 1445 C CA . LYS A 1 181 ? -14.642 -5.427 -2.649 1.00 94.62 181 LYS A CA 1
ATOM 1446 C C . LYS A 1 181 ? -13.556 -4.973 -1.680 1.00 94.62 181 LYS A C 1
ATOM 1448 O O . LYS A 1 181 ? -12.704 -4.175 -2.068 1.00 94.62 181 LYS A O 1
ATOM 1453 N N . PHE A 1 182 ? -13.511 -5.557 -0.484 1.00 96.06 182 PHE A N 1
ATOM 1454 C CA . PHE A 1 182 ? -12.450 -5.265 0.477 1.00 96.06 182 PHE A CA 1
ATOM 1455 C C . PHE A 1 182 ? -11.075 -5.718 -0.020 1.00 96.06 182 PHE A C 1
ATOM 1457 O O . PHE A 1 182 ? -10.107 -4.968 0.063 1.00 96.06 182 PHE A O 1
ATOM 1464 N N . GLY A 1 183 ? -10.992 -6.913 -0.604 1.00 93.94 183 GLY A N 1
ATOM 1465 C CA . GLY A 1 183 ? -9.770 -7.410 -1.227 1.00 93.94 183 GLY A CA 1
ATOM 1466 C C . GLY A 1 183 ? -9.261 -6.485 -2.331 1.00 93.94 183 GLY A C 1
ATOM 1467 O O . GLY A 1 183 ? -8.077 -6.167 -2.372 1.00 93.94 183 GLY A O 1
ATOM 1468 N N . SER A 1 184 ? -10.157 -5.979 -3.182 1.00 93.25 184 SER A N 1
ATOM 1469 C CA . SER A 1 184 ? -9.804 -5.010 -4.229 1.00 93.25 184 SER A CA 1
ATOM 1470 C C . SER A 1 184 ? -9.305 -3.695 -3.634 1.00 93.25 184 SER A C 1
ATOM 1472 O O . SER A 1 184 ? -8.312 -3.143 -4.102 1.00 93.25 184 SER A O 1
ATOM 1474 N N . PHE A 1 185 ? -9.954 -3.223 -2.569 1.00 95.56 185 PHE A N 1
ATOM 1475 C CA . PHE A 1 185 ? -9.542 -2.031 -1.837 1.00 95.56 185 PHE A CA 1
ATOM 1476 C C . PHE A 1 185 ? -8.135 -2.177 -1.242 1.00 95.56 185 PHE A C 1
ATOM 1478 O O . PHE A 1 185 ? -7.272 -1.338 -1.492 1.00 95.56 185 PHE A O 1
ATOM 1485 N N . ALA A 1 186 ? -7.866 -3.273 -0.531 1.00 94.75 186 ALA A N 1
ATOM 1486 C CA . ALA A 1 186 ? -6.551 -3.550 0.041 1.00 94.75 186 ALA A CA 1
ATOM 1487 C C . ALA A 1 186 ? -5.460 -3.718 -1.031 1.00 94.75 186 ALA A C 1
ATOM 1489 O O . ALA A 1 186 ? -4.343 -3.242 -0.839 1.00 94.75 186 ALA A O 1
ATOM 1490 N N . ILE A 1 187 ? -5.771 -4.332 -2.182 1.00 91.62 187 ILE A N 1
ATOM 1491 C CA . ILE A 1 187 ? -4.840 -4.419 -3.321 1.00 91.62 187 ILE A CA 1
ATOM 1492 C C . ILE A 1 187 ? -4.478 -3.021 -3.834 1.00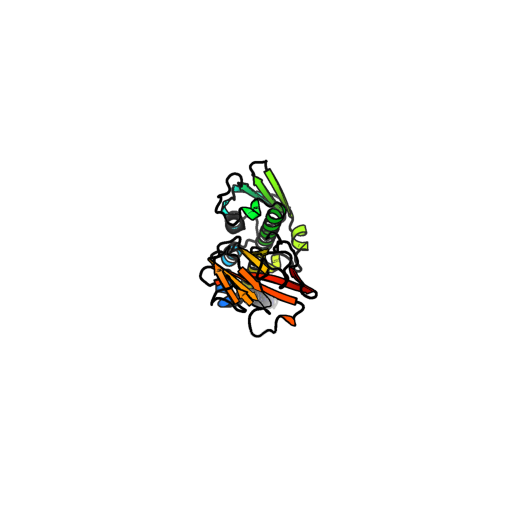 91.62 187 ILE A C 1
ATOM 1494 O O . ILE A 1 187 ? -3.298 -2.745 -4.041 1.00 91.62 187 ILE A O 1
ATOM 1498 N N . THR A 1 188 ? -5.453 -2.120 -3.982 1.00 92.94 188 THR A N 1
ATOM 1499 C CA . THR A 1 188 ? -5.183 -0.725 -4.365 1.00 92.94 188 THR A CA 1
ATOM 1500 C C . THR A 1 188 ? -4.240 -0.042 -3.377 1.00 92.94 188 THR A C 1
ATOM 1502 O O . THR A 1 188 ? -3.306 0.630 -3.798 1.00 92.94 188 THR A O 1
ATOM 1505 N N . LEU A 1 189 ? -4.414 -0.260 -2.072 1.00 93.69 189 LEU A N 1
ATOM 1506 C CA . LEU A 1 189 ? -3.502 0.294 -1.066 1.00 93.69 189 LEU A CA 1
ATOM 1507 C C . LEU A 1 189 ? -2.115 -0.376 -1.079 1.00 93.69 189 LEU A C 1
ATOM 1509 O O . LEU A 1 189 ? -1.120 0.286 -0.789 1.00 93.69 189 LEU A O 1
ATOM 1513 N N . ASN A 1 190 ? -2.028 -1.663 -1.434 1.00 93.31 190 ASN A N 1
ATOM 1514 C CA . ASN A 1 190 ? -0.761 -2.384 -1.603 1.00 93.31 190 ASN A CA 1
ATOM 1515 C C . ASN A 1 190 ? 0.042 -1.897 -2.820 1.00 93.31 190 ASN A C 1
ATOM 1517 O O . ASN A 1 190 ? 1.272 -1.902 -2.770 1.00 93.31 190 ASN A O 1
ATOM 1521 N N . ASN A 1 191 ? -0.630 -1.474 -3.895 1.00 92.81 191 ASN A N 1
ATOM 1522 C CA . ASN A 1 191 ? 0.002 -0.936 -5.106 1.00 92.81 191 ASN A CA 1
ATOM 1523 C C . ASN A 1 191 ? 0.877 0.285 -4.814 1.00 92.81 191 ASN A C 1
ATOM 1525 O O . ASN A 1 191 ? 1.962 0.433 -5.376 1.00 92.81 191 ASN A O 1
ATOM 1529 N N . ASP A 1 192 ? 0.447 1.111 -3.866 1.00 90.00 192 ASP A N 1
ATOM 1530 C CA . ASP A 1 192 ? 1.179 2.301 -3.461 1.00 90.00 192 ASP A CA 1
ATOM 1531 C C . ASP A 1 192 ? 2.436 2.024 -2.611 1.00 90.00 192 ASP A C 1
ATOM 1533 O O . ASP A 1 192 ? 3.113 2.962 -2.185 1.00 90.00 192 ASP A O 1
ATOM 1537 N N . ASN A 1 193 ? 2.727 0.756 -2.313 1.00 91.31 193 ASN A N 1
ATOM 1538 C CA . ASN A 1 193 ? 3.962 0.343 -1.649 1.00 91.31 193 ASN A CA 1
ATOM 1539 C C . ASN A 1 193 ? 5.062 -0.026 -2.666 1.00 91.31 193 ASN A C 1
ATOM 1541 O O . ASN A 1 193 ? 6.111 -0.542 -2.291 1.00 91.31 193 ASN A O 1
ATOM 1545 N N . ILE A 1 194 ? 4.840 0.201 -3.966 1.00 93.38 194 ILE A N 1
ATOM 1546 C CA . ILE A 1 194 ? 5.902 0.173 -4.978 1.00 93.38 194 ILE A CA 1
ATOM 1547 C C . ILE A 1 194 ? 6.431 1.591 -5.161 1.00 93.38 194 ILE A C 1
ATOM 1549 O O . ILE A 1 194 ? 5.670 2.488 -5.523 1.00 93.38 194 ILE A O 1
ATOM 1553 N N . ILE A 1 195 ? 7.740 1.768 -4.990 1.00 92.19 195 ILE A N 1
ATOM 1554 C CA . ILE A 1 195 ? 8.421 3.041 -5.236 1.00 92.19 195 ILE A CA 1
ATOM 1555 C C . ILE A 1 195 ? 9.364 2.882 -6.411 1.00 92.19 195 ILE A C 1
ATOM 1557 O O . ILE A 1 195 ? 10.163 1.949 -6.457 1.00 92.19 195 ILE A O 1
ATOM 1561 N N . VAL A 1 196 ? 9.278 3.803 -7.361 1.00 94.56 196 VAL A N 1
ATOM 1562 C CA . VAL A 1 196 ? 10.140 3.854 -8.536 1.00 94.56 196 VAL A CA 1
ATOM 1563 C C . VAL A 1 196 ? 11.191 4.935 -8.325 1.00 94.56 196 VAL A C 1
ATOM 1565 O O . VAL A 1 196 ? 10.859 6.101 -8.149 1.00 94.56 196 VAL A O 1
ATOM 1568 N N . HIS A 1 197 ? 12.454 4.539 -8.390 1.00 94.06 197 HIS A N 1
ATOM 1569 C CA . HIS A 1 197 ? 13.627 5.405 -8.372 1.00 94.06 197 HIS A CA 1
ATOM 1570 C C . HIS A 1 197 ? 14.172 5.484 -9.790 1.00 94.06 197 HIS A C 1
ATOM 1572 O O . HIS A 1 197 ? 14.413 4.452 -10.425 1.00 94.06 197 HIS A O 1
ATOM 1578 N N . SER A 1 198 ? 14.340 6.683 -10.329 1.00 93.56 198 SER A N 1
ATOM 1579 C CA . SER A 1 198 ? 14.710 6.830 -11.735 1.00 93.56 198 SER A CA 1
ATOM 1580 C C . SER A 1 198 ? 15.583 8.040 -12.017 1.00 93.56 198 SER A C 1
ATOM 1582 O O . SER A 1 198 ? 15.700 8.960 -11.212 1.00 93.56 198 SER A O 1
ATOM 1584 N N . MET A 1 199 ? 16.217 8.036 -13.186 1.00 92.88 199 MET A N 1
ATOM 1585 C CA . MET A 1 199 ? 16.777 9.258 -13.748 1.00 92.88 199 MET A CA 1
ATOM 1586 C C . MET A 1 199 ? 15.647 10.171 -14.213 1.00 92.88 199 MET A C 1
ATOM 1588 O O . MET A 1 199 ? 14.699 9.721 -14.851 1.00 92.88 199 MET A O 1
ATOM 1592 N N . LYS A 1 200 ? 15.787 11.479 -13.982 1.00 91.31 200 LYS A N 1
ATOM 1593 C CA . LYS A 1 200 ? 14.774 12.455 -14.410 1.00 91.31 200 LYS A CA 1
ATOM 1594 C C . LYS A 1 200 ? 14.604 12.526 -15.925 1.00 91.31 200 LYS A C 1
ATOM 1596 O O . LYS A 1 200 ? 13.499 12.720 -16.429 1.00 91.31 200 LYS A O 1
ATOM 1601 N N . LYS A 1 201 ? 15.720 12.431 -16.646 1.00 92.38 201 LYS A N 1
ATOM 1602 C CA . LYS A 1 201 ? 15.768 12.596 -18.096 1.00 92.38 201 LYS A CA 1
ATOM 1603 C C . LYS A 1 201 ? 16.802 11.683 -18.730 1.00 92.38 201 LYS A C 1
ATOM 1605 O O . LYS A 1 201 ? 17.852 11.426 -18.145 1.00 92.38 201 LYS A O 1
ATOM 1610 N N . TYR A 1 202 ? 16.531 11.282 -19.961 1.00 91.75 202 TYR A N 1
ATOM 1611 C CA . TYR A 1 202 ? 17.433 10.511 -20.800 1.00 91.75 202 TYR A CA 1
ATOM 1612 C C . TYR A 1 202 ? 17.357 11.008 -22.243 1.00 91.75 202 TYR A C 1
ATOM 1614 O O . TYR A 1 202 ? 16.298 11.404 -22.721 1.00 91.75 202 TYR A O 1
ATOM 1622 N N . SER A 1 203 ? 18.477 10.973 -22.955 1.00 89.62 203 SER A N 1
ATOM 1623 C CA . SER A 1 203 ? 18.496 11.115 -24.406 1.00 89.62 203 SER A CA 1
ATOM 1624 C C . SER A 1 203 ? 19.483 10.113 -24.990 1.00 89.62 203 SER A C 1
ATOM 1626 O O . SER A 1 203 ? 20.571 9.965 -24.433 1.00 89.62 203 SER A O 1
ATOM 1628 N N . PRO A 1 204 ? 19.171 9.489 -26.137 1.00 86.25 204 PRO A N 1
ATOM 1629 C CA . PRO A 1 204 ? 20.124 8.683 -26.889 1.00 86.25 204 PRO A CA 1
ATOM 1630 C C . PRO A 1 204 ? 21.486 9.324 -27.168 1.00 86.25 204 PRO A C 1
ATOM 1632 O O . PRO A 1 204 ? 22.468 8.614 -27.340 1.00 86.25 204 PRO A O 1
ATOM 1635 N N . ALA A 1 205 ? 21.557 10.658 -27.215 1.00 85.25 205 ALA A N 1
ATOM 1636 C CA . ALA A 1 205 ? 22.808 11.381 -27.436 1.00 85.25 205 ALA A CA 1
ATOM 1637 C C . ALA A 1 205 ? 23.719 11.437 -26.190 1.00 85.25 205 ALA A C 1
ATOM 1639 O O . ALA A 1 205 ? 24.852 11.911 -26.274 1.00 85.25 205 ALA A O 1
ATOM 1640 N N . MET A 1 206 ? 23.248 10.992 -25.019 1.00 83.56 206 MET A N 1
ATOM 1641 C CA . MET A 1 206 ? 24.041 10.978 -23.788 1.00 83.56 206 MET A CA 1
ATOM 1642 C C . MET A 1 206 ? 25.072 9.843 -23.831 1.00 83.56 206 MET A C 1
ATOM 1644 O O . MET A 1 206 ? 24.738 8.676 -23.669 1.00 83.56 206 MET A O 1
ATOM 1648 N N . SER A 1 207 ? 26.346 10.195 -24.006 1.00 69.75 207 SER A N 1
ATOM 1649 C CA . SER A 1 207 ? 27.449 9.232 -24.183 1.00 69.75 207 SER A CA 1
ATOM 1650 C C . SER A 1 207 ? 27.707 8.318 -22.966 1.00 69.75 207 SER A C 1
ATOM 1652 O O . SER A 1 207 ? 28.254 7.227 -23.103 1.00 69.75 207 SER A O 1
ATOM 1654 N N . SER A 1 208 ? 27.303 8.730 -21.760 1.00 74.12 208 SER A N 1
ATOM 1655 C CA . SER A 1 208 ? 27.604 8.025 -20.503 1.00 74.12 208 SER A CA 1
ATOM 1656 C C . SER A 1 208 ? 26.561 6.987 -20.069 1.00 74.12 208 SER A C 1
ATOM 1658 O O . SER A 1 208 ? 26.802 6.254 -19.109 1.00 74.12 208 SER A O 1
ATOM 1660 N N . VAL A 1 209 ? 25.406 6.910 -20.735 1.00 80.94 209 VAL A N 1
ATOM 1661 C CA . VAL A 1 209 ? 24.281 6.049 -20.334 1.00 80.94 209 VAL A CA 1
ATOM 1662 C C . VAL A 1 209 ? 23.538 5.547 -21.563 1.00 80.94 209 VAL A C 1
ATOM 1664 O O . VAL A 1 209 ? 23.096 6.316 -22.406 1.00 80.94 209 VAL A O 1
ATOM 1667 N N . PHE A 1 210 ? 23.355 4.235 -21.647 1.00 83.19 210 PHE A N 1
ATOM 1668 C CA . PHE A 1 210 ? 22.717 3.563 -22.786 1.00 83.19 210 PHE A CA 1
ATOM 1669 C C . PHE A 1 210 ? 21.186 3.464 -22.665 1.00 83.19 210 PHE A C 1
ATOM 1671 O O . PHE A 1 210 ? 20.514 2.963 -23.568 1.00 83.19 210 PHE A O 1
ATOM 1678 N N . GLY A 1 211 ? 20.627 3.949 -21.558 1.00 89.94 211 GLY A N 1
ATOM 1679 C CA . GLY A 1 211 ? 19.195 3.979 -21.303 1.00 89.94 211 GLY A CA 1
ATOM 1680 C C . GLY A 1 211 ? 18.855 4.792 -20.059 1.00 89.94 211 GLY A C 1
ATOM 1681 O O . GLY A 1 211 ? 19.727 5.135 -19.259 1.00 89.94 211 GLY A O 1
ATOM 1682 N N . LEU A 1 212 ? 17.566 5.059 -19.893 1.00 92.25 212 LEU A N 1
ATOM 1683 C CA . LEU A 1 212 ? 16.974 5.632 -18.696 1.00 92.25 212 LEU A CA 1
ATOM 1684 C C . LEU A 1 212 ? 17.076 4.616 -17.555 1.00 92.25 212 LEU A C 1
ATOM 1686 O O . LEU A 1 212 ? 16.449 3.554 -17.603 1.00 92.25 212 LEU A O 1
ATOM 1690 N N . LYS A 1 213 ? 17.894 4.924 -16.549 1.00 94.25 213 LYS A N 1
ATOM 1691 C CA . LYS A 1 213 ? 18.132 4.042 -15.406 1.00 94.25 213 LYS A CA 1
ATOM 1692 C C . LYS A 1 213 ? 16.949 4.094 -14.441 1.00 94.25 213 LYS A C 1
ATOM 1694 O O . LYS A 1 213 ? 16.518 5.177 -14.044 1.00 94.25 213 LYS A O 1
ATOM 1699 N N . ILE A 1 214 ? 16.434 2.922 -14.080 1.00 95.44 214 ILE A N 1
ATOM 1700 C CA . ILE A 1 214 ? 15.251 2.734 -13.234 1.00 95.44 214 ILE A CA 1
ATOM 1701 C C . ILE A 1 214 ? 15.547 1.632 -12.214 1.00 95.44 214 ILE A C 1
ATOM 1703 O O . ILE A 1 214 ? 16.156 0.617 -12.537 1.00 95.44 214 ILE A O 1
ATOM 1707 N N . MET A 1 215 ? 15.086 1.806 -10.987 1.00 95.06 215 MET A N 1
ATOM 1708 C CA . MET A 1 215 ? 14.999 0.776 -9.960 1.00 95.06 215 MET A CA 1
ATOM 1709 C C . MET A 1 215 ? 13.629 0.896 -9.306 1.00 95.06 215 MET A C 1
ATOM 1711 O O . MET A 1 215 ? 13.033 1.969 -9.270 1.00 95.06 215 MET A O 1
ATOM 1715 N N . SER A 1 216 ? 13.104 -0.197 -8.780 1.00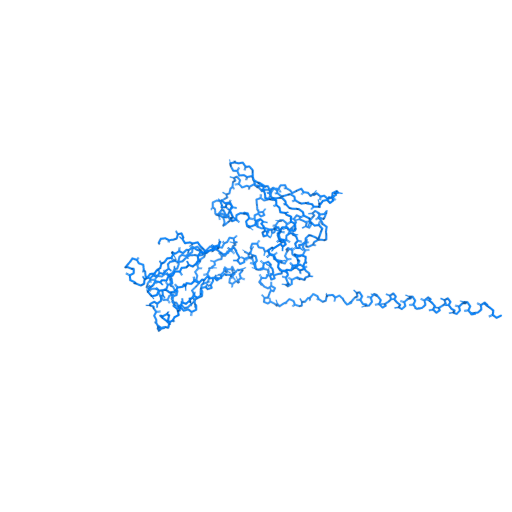 94.81 216 SER A N 1
ATOM 1716 C CA . SER A 1 216 ? 11.908 -0.145 -7.957 1.00 94.81 216 SER A CA 1
ATOM 1717 C C . SER A 1 216 ? 12.114 -0.952 -6.697 1.00 94.81 216 SER A C 1
ATOM 1719 O O . SER A 1 216 ? 12.718 -2.029 -6.724 1.00 94.81 216 SER A O 1
ATOM 1721 N N . THR A 1 217 ? 11.621 -0.394 -5.604 1.00 91.75 217 THR A N 1
ATOM 1722 C CA . THR A 1 217 ? 11.581 -1.026 -4.295 1.00 91.75 217 THR A CA 1
ATOM 1723 C C . THR A 1 217 ? 10.137 -1.380 -3.965 1.00 91.75 217 THR A C 1
ATOM 1725 O O . THR A 1 217 ? 9.187 -0.810 -4.514 1.00 91.75 217 THR A O 1
ATOM 1728 N N . TYR A 1 218 ? 9.977 -2.375 -3.101 1.00 92.12 218 TYR A N 1
ATOM 1729 C CA . TYR A 1 218 ? 8.694 -2.742 -2.533 1.00 92.12 218 TYR A CA 1
ATOM 1730 C C . TYR A 1 218 ? 8.849 -2.791 -1.021 1.00 92.12 218 TYR A C 1
ATOM 1732 O O . TYR A 1 218 ? 9.786 -3.397 -0.512 1.00 92.12 218 TYR A O 1
ATOM 1740 N N . GLU A 1 219 ? 7.936 -2.142 -0.317 1.00 88.25 219 GLU A N 1
ATOM 1741 C CA . GLU A 1 219 ? 7.965 -1.999 1.148 1.00 88.25 219 GLU A CA 1
ATOM 1742 C C . GLU A 1 219 ? 7.057 -3.028 1.830 1.00 88.25 219 GLU A C 1
ATOM 1744 O O . GLU A 1 219 ? 6.576 -2.814 2.935 1.00 88.25 219 GLU A O 1
ATOM 1749 N N . GLY A 1 220 ? 6.826 -4.151 1.154 1.00 87.75 220 GLY A N 1
ATOM 1750 C CA . GLY A 1 220 ? 6.542 -5.446 1.765 1.00 87.75 220 GLY A CA 1
ATOM 1751 C C . GLY A 1 220 ? 7.657 -6.431 1.397 1.00 87.75 220 GLY A C 1
ATOM 1752 O O . GLY A 1 220 ? 8.763 -6.034 1.033 1.00 87.75 220 GLY A O 1
ATOM 1753 N N . LYS A 1 221 ? 7.370 -7.734 1.402 1.00 90.50 221 LYS A N 1
ATOM 1754 C CA . LYS A 1 221 ? 8.337 -8.749 0.955 1.00 90.50 221 LYS A CA 1
ATOM 1755 C C . LYS A 1 221 ? 8.085 -9.126 -0.504 1.00 90.50 221 LYS A C 1
ATOM 1757 O O . LYS A 1 221 ? 7.048 -9.705 -0.814 1.00 90.50 221 LYS A O 1
ATOM 1762 N N . ALA A 1 222 ? 9.048 -8.846 -1.381 1.00 92.75 222 ALA A N 1
ATOM 1763 C CA . ALA A 1 222 ? 9.039 -9.274 -2.779 1.00 92.75 222 ALA A CA 1
ATOM 1764 C C . ALA A 1 222 ? 10.372 -9.929 -3.161 1.00 92.75 222 ALA A C 1
ATOM 1766 O O . ALA A 1 222 ? 11.436 -9.385 -2.874 1.00 92.75 222 ALA A O 1
ATOM 1767 N N . ASP A 1 223 ? 10.307 -11.060 -3.863 1.00 93.69 223 ASP A N 1
ATOM 1768 C CA . ASP A 1 223 ? 11.490 -11.738 -4.404 1.00 93.69 223 ASP A CA 1
ATOM 1769 C C . ASP A 1 223 ? 11.970 -11.050 -5.689 1.00 93.69 223 ASP A C 1
ATOM 1771 O O . ASP A 1 223 ? 13.168 -10.910 -5.938 1.00 93.69 223 ASP A O 1
ATOM 1775 N N . ASN A 1 224 ? 11.019 -10.629 -6.529 1.00 95.44 224 ASN A N 1
ATOM 1776 C CA . ASN A 1 224 ? 11.294 -10.073 -7.848 1.00 95.44 224 ASN A CA 1
ATOM 1777 C C . ASN A 1 224 ? 10.421 -8.856 -8.145 1.00 95.44 224 ASN A C 1
ATOM 1779 O O . ASN A 1 224 ? 9.272 -8.764 -7.714 1.00 95.44 224 ASN A O 1
ATOM 1783 N N . ILE A 1 225 ? 10.953 -7.971 -8.981 1.00 97.25 225 ILE A N 1
ATOM 1784 C CA . ILE A 1 225 ? 10.210 -6.918 -9.655 1.00 97.25 225 ILE A CA 1
ATOM 1785 C C . ILE A 1 225 ? 10.181 -7.231 -11.147 1.00 97.25 225 ILE A C 1
ATOM 1787 O O . ILE A 1 225 ? 11.219 -7.446 -11.781 1.00 97.25 225 ILE A O 1
ATOM 1791 N N . ARG A 1 226 ? 8.977 -7.231 -11.718 1.00 97.50 226 ARG A N 1
ATOM 1792 C CA . ARG A 1 226 ? 8.758 -7.382 -13.153 1.00 97.50 226 ARG A CA 1
ATOM 1793 C C . ARG A 1 226 ? 8.342 -6.057 -13.767 1.00 97.50 226 ARG A C 1
ATOM 1795 O O . ARG A 1 226 ? 7.353 -5.454 -13.367 1.00 97.50 226 ARG A O 1
ATOM 1802 N N . TYR A 1 227 ? 9.073 -5.656 -14.791 1.00 97.44 227 TYR A N 1
ATOM 1803 C CA . TYR A 1 227 ? 8.811 -4.474 -15.591 1.00 97.44 227 TYR A CA 1
ATOM 1804 C C . TYR A 1 227 ? 8.209 -4.893 -16.926 1.00 97.44 227 TYR A C 1
ATOM 1806 O O . TYR A 1 227 ? 8.597 -5.912 -17.499 1.00 97.44 227 TYR A O 1
ATOM 1814 N N . THR A 1 228 ? 7.252 -4.126 -17.434 1.00 97.06 228 THR A N 1
ATOM 1815 C CA . THR A 1 228 ? 6.702 -4.290 -18.782 1.00 97.06 228 THR A CA 1
ATOM 1816 C C . THR A 1 228 ? 6.516 -2.928 -19.428 1.00 97.06 228 THR A C 1
ATOM 1818 O O . THR A 1 228 ? 5.790 -2.093 -18.892 1.00 97.06 228 THR A O 1
ATOM 1821 N N . ALA A 1 229 ? 7.158 -2.716 -20.570 1.00 94.38 229 ALA A N 1
ATOM 1822 C CA . ALA A 1 229 ? 7.071 -1.493 -21.348 1.00 94.38 229 ALA A CA 1
ATOM 1823 C C . ALA A 1 229 ? 6.102 -1.671 -22.521 1.00 94.38 229 ALA A C 1
ATOM 1825 O O . ALA A 1 229 ? 6.102 -2.712 -23.183 1.00 94.38 229 ALA A O 1
ATOM 1826 N N . THR A 1 230 ? 5.290 -0.652 -22.805 1.00 93.06 230 THR A N 1
ATOM 1827 C CA . THR A 1 230 ? 4.478 -0.633 -24.033 1.00 93.06 230 THR A CA 1
ATOM 1828 C C . THR A 1 230 ? 5.365 -0.565 -25.275 1.00 93.06 230 THR A C 1
ATOM 1830 O O . THR A 1 230 ? 5.150 -1.307 -26.234 1.00 93.06 230 THR A O 1
ATOM 1833 N N . GLU A 1 231 ? 6.402 0.269 -25.213 1.00 90.19 231 GLU A N 1
ATOM 1834 C CA . GLU A 1 231 ? 7.361 0.531 -26.284 1.00 90.19 231 GLU A CA 1
ATOM 1835 C C . GLU A 1 231 ? 8.792 0.604 -25.743 1.00 90.19 231 GLU A C 1
ATOM 1837 O O . GLU A 1 231 ? 9.024 0.860 -24.557 1.00 90.19 231 GLU A O 1
ATOM 1842 N N . GLY A 1 232 ? 9.756 0.403 -26.638 1.00 88.62 232 GLY A N 1
ATOM 1843 C CA . GLY A 1 232 ? 11.174 0.348 -26.309 1.00 88.62 232 GLY A CA 1
ATOM 1844 C C . GLY A 1 232 ? 11.545 -0.960 -25.622 1.00 88.62 232 GLY A C 1
ATOM 1845 O O . GLY A 1 232 ? 10.759 -1.911 -25.561 1.00 88.62 232 GLY A O 1
ATOM 1846 N N . THR A 1 233 ? 12.760 -0.996 -25.091 1.00 90.31 233 THR A N 1
ATOM 1847 C CA . THR A 1 233 ? 13.368 -2.229 -24.596 1.00 90.31 233 THR A CA 1
ATOM 1848 C C . THR A 1 233 ? 13.907 -2.027 -23.192 1.00 90.31 233 THR A C 1
ATOM 1850 O O . THR A 1 233 ? 14.654 -1.088 -22.916 1.00 90.31 233 THR A O 1
ATOM 1853 N N . LEU A 1 234 ? 13.529 -2.944 -22.306 1.00 92.88 234 LEU A N 1
ATOM 1854 C CA . LEU A 1 234 ? 14.057 -3.072 -20.957 1.00 92.88 234 LEU A CA 1
ATOM 1855 C C . LEU A 1 234 ? 15.261 -4.011 -20.983 1.00 92.88 234 LEU A C 1
ATOM 1857 O O . LEU A 1 234 ? 15.219 -5.049 -21.643 1.00 92.88 234 LEU A O 1
ATOM 1861 N N . MET A 1 235 ? 16.320 -3.668 -20.257 1.00 91.00 235 MET A N 1
ATOM 1862 C CA . MET A 1 235 ? 17.551 -4.458 -20.189 1.00 91.00 235 MET A CA 1
ATOM 1863 C C . MET A 1 235 ? 18.274 -4.259 -18.855 1.00 91.00 235 MET A C 1
ATOM 1865 O O . MET A 1 235 ? 18.151 -3.211 -18.220 1.00 91.00 235 MET A O 1
ATOM 1869 N N . ARG A 1 236 ? 19.069 -5.248 -18.432 1.00 88.88 236 ARG A N 1
ATOM 1870 C CA . ARG A 1 236 ? 19.943 -5.108 -17.250 1.00 88.88 236 ARG A CA 1
ATOM 1871 C C . ARG A 1 236 ? 21.299 -4.495 -17.609 1.00 88.88 236 ARG A C 1
ATOM 1873 O O . ARG A 1 236 ? 21.850 -3.720 -16.837 1.00 88.88 236 ARG A O 1
ATOM 1880 N N . ASN A 1 237 ? 21.841 -4.851 -18.769 1.00 80.12 237 ASN A N 1
ATOM 1881 C CA . ASN A 1 237 ? 23.093 -4.320 -19.303 1.00 80.12 237 ASN A CA 1
ATOM 1882 C C . ASN A 1 237 ? 23.080 -4.365 -20.846 1.00 80.12 237 ASN A C 1
ATOM 1884 O O . ASN A 1 237 ? 22.214 -5.008 -21.443 1.00 80.12 237 ASN A O 1
ATOM 1888 N N . ILE A 1 238 ? 24.058 -3.704 -21.478 1.00 68.06 238 ILE A N 1
ATOM 1889 C CA . ILE A 1 238 ? 24.179 -3.589 -22.945 1.00 68.06 238 ILE A CA 1
ATOM 1890 C C . ILE A 1 238 ? 24.370 -4.956 -23.630 1.00 68.06 238 ILE A C 1
ATOM 1892 O O . ILE A 1 238 ? 23.928 -5.143 -24.760 1.00 68.06 238 ILE A O 1
ATOM 1896 N N . SER A 1 239 ? 25.024 -5.910 -22.960 1.00 64.94 239 SER A N 1
ATOM 1897 C CA . SER A 1 239 ? 25.438 -7.194 -23.540 1.00 64.94 239 SER A CA 1
ATOM 1898 C C . SER A 1 239 ? 24.478 -8.362 -23.283 1.00 64.94 239 SER A C 1
ATOM 1900 O O . SER A 1 239 ? 24.768 -9.479 -23.703 1.00 64.94 239 SER A O 1
ATOM 1902 N N . SER A 1 240 ? 23.360 -8.149 -22.581 1.00 59.12 240 SER A N 1
ATOM 1903 C CA . SER A 1 240 ? 22.498 -9.249 -22.124 1.00 59.12 240 SER A CA 1
ATOM 1904 C C . SER A 1 240 ? 21.569 -9.809 -23.204 1.00 59.12 240 SER A C 1
ATOM 1906 O O . SER A 1 240 ? 20.887 -9.072 -23.913 1.00 59.12 240 SER A O 1
ATOM 1908 N N . GLU A 1 241 ? 21.450 -11.141 -23.220 1.00 63.75 241 GLU A N 1
ATOM 1909 C CA . GLU A 1 241 ? 20.344 -11.887 -23.847 1.00 63.75 241 GLU A CA 1
ATOM 1910 C C . GLU A 1 241 ? 18.983 -11.564 -23.185 1.00 63.75 241 GLU A C 1
ATOM 1912 O O . GLU A 1 241 ? 17.928 -11.718 -23.794 1.00 63.75 241 GLU A O 1
ATOM 1917 N N . ASN A 1 242 ? 19.002 -11.034 -21.954 1.00 72.06 242 ASN A N 1
ATOM 1918 C CA . ASN A 1 242 ? 17.837 -10.642 -21.153 1.00 72.06 242 ASN A CA 1
ATOM 1919 C C . ASN A 1 242 ? 17.381 -9.202 -21.444 1.00 72.06 242 ASN A C 1
ATOM 1921 O O . ASN A 1 242 ? 17.410 -8.334 -20.563 1.00 72.06 242 ASN A O 1
ATOM 1925 N N . ARG A 1 243 ? 16.955 -8.954 -22.685 1.00 85.25 243 ARG A N 1
ATOM 1926 C CA . ARG A 1 243 ? 16.326 -7.695 -23.102 1.00 85.25 243 ARG A CA 1
ATOM 1927 C C . ARG A 1 243 ? 14.983 -7.944 -23.778 1.00 85.25 243 ARG A C 1
ATOM 1929 O O . ARG A 1 243 ? 14.808 -8.945 -24.465 1.00 85.25 243 ARG A O 1
ATOM 1936 N N . GLY A 1 244 ? 14.045 -7.022 -23.619 1.00 89.00 244 GLY A N 1
ATOM 1937 C CA . GLY A 1 244 ? 12.760 -7.091 -24.313 1.00 89.00 244 GLY A CA 1
ATOM 1938 C C . GLY A 1 244 ? 11.715 -6.155 -23.727 1.00 89.00 244 GLY A C 1
ATOM 1939 O O . GLY A 1 244 ? 12.022 -5.296 -22.901 1.00 89.00 244 GLY A O 1
ATOM 1940 N N . LYS A 1 245 ? 10.454 -6.341 -24.131 1.00 91.94 245 LYS A N 1
ATOM 1941 C CA . LYS A 1 245 ? 9.324 -5.570 -23.584 1.00 91.94 245 LYS A CA 1
ATOM 1942 C C . LYS A 1 245 ? 9.004 -5.918 -22.132 1.00 91.94 245 LYS A C 1
ATOM 1944 O O . LYS A 1 245 ? 8.398 -5.106 -21.444 1.00 91.94 245 LYS A O 1
ATOM 1949 N N . THR A 1 246 ? 9.415 -7.092 -21.658 1.00 94.62 246 THR A N 1
ATOM 1950 C CA . THR A 1 246 ? 9.229 -7.534 -20.274 1.00 94.62 246 THR A CA 1
ATOM 1951 C C . THR A 1 246 ? 10.558 -8.001 -19.704 1.00 94.62 246 THR A C 1
ATOM 1953 O O . THR A 1 246 ? 11.285 -8.747 -20.354 1.00 94.62 246 THR A O 1
ATOM 1956 N N . LEU A 1 247 ? 10.857 -7.581 -18.477 1.00 94.62 247 LEU A N 1
ATOM 1957 C CA . LEU A 1 247 ? 12.070 -7.961 -17.763 1.00 94.62 247 LEU A CA 1
ATOM 1958 C C . LEU A 1 247 ? 11.738 -8.212 -16.292 1.00 94.62 247 LEU A C 1
ATOM 1960 O O . LEU A 1 247 ? 11.131 -7.362 -15.646 1.00 94.62 247 LEU A O 1
ATOM 1964 N N . SER A 1 248 ? 12.144 -9.364 -15.761 1.00 95.50 248 SER A N 1
ATOM 1965 C CA . SER A 1 248 ? 12.032 -9.685 -14.335 1.00 95.50 248 SER A CA 1
ATOM 1966 C C . SER A 1 248 ? 13.419 -9.694 -13.704 1.00 95.50 248 SER A C 1
ATOM 1968 O O . SER A 1 248 ? 14.342 -10.307 -14.239 1.00 95.50 248 SER A O 1
ATOM 1970 N N . VAL A 1 249 ? 13.575 -9.008 -12.576 1.00 95.00 249 VAL A N 1
ATOM 1971 C CA . VAL A 1 249 ? 14.833 -8.914 -11.824 1.00 95.00 249 VAL A CA 1
ATOM 1972 C C . VAL A 1 249 ? 14.567 -9.075 -10.326 1.00 95.00 249 VAL A C 1
ATOM 1974 O O . VAL A 1 249 ? 13.443 -8.815 -9.900 1.00 95.00 249 VAL A O 1
ATOM 1977 N N . PRO A 1 250 ? 15.568 -9.451 -9.511 1.00 94.56 250 PRO A N 1
ATOM 1978 C CA . PRO A 1 250 ? 15.448 -9.380 -8.061 1.00 94.56 250 PRO A CA 1
ATOM 1979 C C . PRO A 1 250 ? 15.056 -7.971 -7.602 1.00 94.56 250 PRO A C 1
ATOM 1981 O O . PRO A 1 250 ? 15.384 -6.981 -8.269 1.00 94.56 250 PRO A O 1
ATOM 1984 N N . ALA A 1 251 ? 14.374 -7.872 -6.462 1.00 88.69 251 ALA A N 1
ATOM 1985 C CA . ALA A 1 251 ? 14.065 -6.578 -5.856 1.00 88.69 251 ALA A CA 1
ATOM 1986 C C . ALA A 1 251 ? 15.330 -5.718 -5.666 1.00 88.69 251 ALA A C 1
ATOM 1988 O O . ALA A 1 251 ? 16.437 -6.241 -5.532 1.00 88.69 251 ALA A O 1
ATOM 1989 N N . ASN A 1 252 ? 15.171 -4.391 -5.704 1.00 88.50 252 ASN A N 1
ATOM 1990 C CA . ASN A 1 252 ? 16.266 -3.420 -5.546 1.00 88.50 252 ASN A CA 1
ATOM 1991 C C . ASN A 1 252 ? 17.379 -3.534 -6.612 1.00 88.50 252 ASN A C 1
ATOM 1993 O O . ASN A 1 252 ? 18.517 -3.126 -6.391 1.00 88.50 252 ASN A O 1
ATOM 1997 N N . THR A 1 253 ? 17.061 -4.084 -7.788 1.00 93.25 253 THR A N 1
ATOM 1998 C CA . THR A 1 253 ? 17.992 -4.170 -8.920 1.00 93.25 253 THR A CA 1
ATOM 1999 C C . THR A 1 253 ? 17.732 -3.049 -9.922 1.00 93.25 253 THR A C 1
ATOM 2001 O O . THR A 1 253 ? 16.604 -2.876 -10.389 1.00 93.25 253 THR A O 1
ATOM 2004 N N . TYR A 1 254 ? 18.788 -2.328 -10.306 1.00 93.69 254 TYR A N 1
ATOM 2005 C CA . TYR A 1 254 ? 18.728 -1.369 -11.408 1.00 93.69 254 TYR A CA 1
ATOM 2006 C C . TYR A 1 254 ? 18.533 -2.064 -12.758 1.00 93.69 254 TYR A C 1
ATOM 2008 O O . TYR A 1 254 ? 19.177 -3.069 -13.072 1.00 93.69 254 TYR A O 1
ATOM 2016 N N . ILE A 1 255 ? 17.684 -1.463 -13.580 1.00 94.50 255 ILE A N 1
ATOM 2017 C CA . ILE A 1 255 ? 17.473 -1.778 -14.986 1.00 94.50 255 ILE A CA 1
ATOM 2018 C C . ILE A 1 255 ? 17.580 -0.500 -15.821 1.00 94.50 255 ILE A C 1
ATOM 2020 O O . ILE A 1 255 ? 17.645 0.614 -15.297 1.00 94.50 255 ILE A O 1
ATOM 2024 N N . TYR A 1 256 ? 17.562 -0.672 -17.135 1.00 93.69 256 TYR A N 1
ATOM 2025 C CA . TYR A 1 256 ? 17.579 0.410 -18.101 1.00 93.69 256 TYR A CA 1
ATOM 2026 C C . TYR A 1 256 ? 16.430 0.236 -19.079 1.00 93.69 256 TYR A C 1
ATOM 2028 O O . TYR A 1 256 ? 16.162 -0.874 -19.543 1.00 93.69 256 TYR A O 1
ATOM 2036 N N . TRP A 1 257 ? 15.783 1.343 -19.416 1.00 93.75 257 TRP A N 1
ATOM 2037 C CA . TRP A 1 257 ? 14.871 1.426 -20.546 1.00 93.75 257 TRP A CA 1
ATOM 2038 C C . TRP A 1 257 ? 15.524 2.232 -21.671 1.00 93.75 257 TRP A C 1
ATOM 2040 O O . TRP A 1 257 ? 16.090 3.295 -21.421 1.00 93.75 257 TRP A O 1
ATOM 2050 N N . SER A 1 258 ? 15.460 1.742 -22.907 1.00 90.38 258 SER A N 1
ATOM 2051 C CA . SER A 1 258 ? 16.016 2.439 -24.068 1.00 90.38 258 SER A CA 1
ATOM 2052 C C . SER A 1 258 ? 15.074 2.361 -25.271 1.00 90.38 258 SER A C 1
ATOM 2054 O O . SER A 1 258 ? 14.509 1.294 -25.532 1.00 90.38 258 SER A O 1
ATOM 2056 N N . PRO A 1 259 ? 14.935 3.451 -26.046 1.00 87.88 259 PRO A N 1
ATOM 2057 C CA . PRO A 1 259 ? 14.189 3.452 -27.296 1.00 87.88 259 PRO A CA 1
ATOM 2058 C C . PRO A 1 259 ? 14.990 2.865 -28.475 1.00 87.88 259 PRO A C 1
ATOM 2060 O O . PRO A 1 259 ? 14.419 2.721 -29.543 1.00 87.88 259 PRO A O 1
ATOM 2063 N N . LEU A 1 260 ? 16.292 2.557 -28.324 1.00 75.44 260 LEU A N 1
ATOM 2064 C CA . LEU A 1 260 ? 17.211 2.283 -29.448 1.00 75.44 260 LEU A CA 1
ATOM 2065 C C . LEU A 1 260 ? 17.665 0.817 -29.611 1.00 75.44 260 LEU A C 1
ATOM 2067 O O . LEU A 1 260 ? 18.775 0.562 -30.077 1.00 75.44 260 LEU A O 1
ATOM 2071 N N . THR A 1 261 ? 16.870 -0.183 -29.222 1.00 62.84 261 THR A N 1
ATOM 2072 C CA . THR A 1 261 ? 17.316 -1.587 -29.363 1.00 62.84 261 THR A CA 1
ATOM 2073 C C . THR A 1 261 ? 16.215 -2.511 -29.893 1.00 62.84 261 THR A C 1
ATOM 2075 O O . THR A 1 261 ? 15.292 -2.843 -29.156 1.00 62.84 261 THR A O 1
ATOM 2078 N N . GLY A 1 262 ? 16.345 -2.964 -31.150 1.00 57.19 262 GLY A N 1
ATOM 2079 C CA . GLY A 1 262 ? 15.419 -3.898 -31.826 1.00 57.19 262 GLY A CA 1
ATOM 2080 C C . GLY A 1 262 ? 14.509 -3.242 -32.876 1.00 57.19 262 GLY A C 1
ATOM 2081 O O . GLY A 1 262 ? 14.637 -2.044 -33.106 1.00 57.19 262 GLY A O 1
ATOM 2082 N N . ASP A 1 263 ? 13.634 -4.035 -33.520 1.00 52.78 263 ASP A N 1
ATOM 2083 C CA . ASP A 1 263 ? 12.681 -3.596 -34.560 1.00 52.78 263 ASP A CA 1
ATOM 2084 C C . ASP A 1 263 ? 11.872 -2.375 -34.080 1.00 52.78 263 ASP A C 1
ATOM 2086 O O . ASP A 1 263 ? 10.985 -2.466 -33.230 1.00 52.78 263 ASP A O 1
ATOM 2090 N N . ASP A 1 264 ? 12.263 -1.203 -34.579 1.00 53.53 264 ASP A N 1
ATOM 2091 C CA . ASP A 1 264 ? 12.098 0.082 -33.899 1.00 53.53 264 ASP A CA 1
ATOM 2092 C C . ASP A 1 264 ? 10.720 0.717 -34.162 1.00 53.53 264 ASP A C 1
ATOM 2094 O O . ASP A 1 264 ? 10.500 1.441 -35.139 1.00 53.53 264 ASP A O 1
ATOM 2098 N N . THR A 1 265 ? 9.758 0.441 -33.275 1.00 52.41 265 THR A N 1
ATOM 2099 C CA . THR A 1 265 ? 8.484 1.182 -33.188 1.00 52.41 265 THR A CA 1
ATOM 2100 C C . THR A 1 265 ? 8.493 2.264 -32.105 1.00 52.41 265 THR A C 1
ATOM 2102 O O . THR A 1 265 ? 7.655 3.169 -32.145 1.00 52.41 265 THR A O 1
ATOM 2105 N N . SER A 1 266 ? 9.461 2.243 -31.180 1.00 55.00 266 SER A N 1
ATOM 2106 C CA . SER A 1 266 ? 9.539 3.142 -30.018 1.00 55.00 266 SER A CA 1
ATOM 2107 C C . SER A 1 266 ? 9.781 4.601 -30.357 1.00 55.00 266 SER A C 1
ATOM 2109 O O . SER A 1 266 ? 9.342 5.480 -29.617 1.00 55.00 266 SER A O 1
ATOM 2111 N N . LEU A 1 267 ? 10.427 4.892 -31.487 1.00 60.97 267 LEU A N 1
ATOM 2112 C CA . LEU A 1 267 ? 10.603 6.270 -31.941 1.00 60.97 267 LEU A CA 1
ATOM 2113 C C . LEU A 1 267 ? 9.281 6.957 -32.325 1.00 60.97 267 LEU A C 1
ATOM 2115 O O . LEU A 1 267 ? 9.285 8.171 -32.520 1.00 60.97 267 LEU A O 1
ATOM 2119 N N . LYS A 1 268 ? 8.159 6.237 -32.421 1.00 65.81 268 LYS A N 1
ATOM 2120 C CA . LYS A 1 268 ? 6.866 6.811 -32.825 1.00 65.81 268 LYS A CA 1
ATOM 2121 C C . LYS A 1 268 ? 5.960 7.203 -31.659 1.00 65.81 268 LYS A C 1
ATOM 2123 O O . LYS A 1 268 ? 5.014 7.948 -31.882 1.00 65.81 268 LYS A O 1
ATOM 2128 N N . ALA A 1 269 ? 6.205 6.697 -30.451 1.00 75.31 269 ALA A N 1
ATOM 2129 C CA . ALA A 1 269 ? 5.327 6.947 -29.314 1.00 75.31 269 ALA A CA 1
ATOM 2130 C C . ALA A 1 269 ? 5.781 8.175 -28.514 1.00 75.31 269 ALA A C 1
ATOM 2132 O O . ALA A 1 269 ? 6.899 8.210 -28.001 1.00 75.31 269 ALA A O 1
ATOM 2133 N N . ASP A 1 270 ? 4.878 9.143 -28.352 1.00 85.50 270 ASP A N 1
ATOM 2134 C CA . ASP A 1 270 ? 5.113 10.328 -27.512 1.00 85.50 270 ASP A CA 1
ATOM 2135 C C . ASP A 1 270 ? 4.992 10.014 -26.011 1.00 85.50 270 ASP A C 1
ATOM 2137 O O . ASP A 1 270 ? 5.475 10.759 -25.158 1.00 85.50 270 ASP A O 1
ATOM 2141 N N . LYS A 1 271 ? 4.365 8.879 -25.680 1.00 90.62 271 LYS A N 1
ATOM 2142 C CA . LYS A 1 271 ? 4.139 8.415 -24.312 1.00 90.62 271 LYS A CA 1
ATOM 2143 C C . LYS A 1 271 ? 4.356 6.912 -24.204 1.00 90.62 271 LYS A C 1
ATOM 2145 O O . LYS A 1 271 ? 3.714 6.129 -24.903 1.00 90.62 271 LYS A O 1
ATOM 2150 N N . ILE A 1 272 ? 5.227 6.512 -23.286 1.00 92.31 272 ILE A N 1
ATOM 2151 C CA . ILE A 1 272 ? 5.551 5.118 -22.992 1.00 92.31 272 ILE A CA 1
ATOM 2152 C C . ILE A 1 272 ? 5.083 4.807 -21.578 1.00 92.31 272 ILE A C 1
ATOM 2154 O O . ILE A 1 272 ? 5.376 5.548 -20.643 1.00 92.31 272 ILE A O 1
ATOM 2158 N N . ILE A 1 273 ? 4.354 3.707 -21.411 1.00 94.25 273 ILE A N 1
ATOM 2159 C CA . ILE A 1 273 ? 3.890 3.261 -20.098 1.00 94.25 273 ILE A CA 1
ATOM 2160 C C . ILE A 1 273 ? 4.780 2.110 -19.653 1.00 94.25 273 ILE A C 1
ATOM 2162 O O . ILE A 1 273 ? 4.888 1.094 -20.345 1.00 94.25 273 ILE A O 1
ATOM 2166 N N . ILE A 1 274 ? 5.373 2.258 -18.472 1.00 95.88 274 ILE A N 1
ATOM 2167 C CA . ILE A 1 274 ? 6.064 1.177 -17.782 1.00 95.88 274 ILE A CA 1
ATOM 2168 C C . ILE A 1 274 ? 5.156 0.684 -16.664 1.00 95.88 274 ILE A C 1
ATOM 2170 O O . ILE A 1 274 ? 4.810 1.427 -15.746 1.00 95.88 274 ILE A O 1
ATOM 2174 N N . LYS A 1 275 ? 4.762 -0.584 -16.747 1.00 97.38 275 LYS A N 1
ATOM 2175 C CA . LYS A 1 275 ? 4.108 -1.306 -15.657 1.00 97.38 275 LYS A CA 1
ATOM 2176 C C . LYS A 1 275 ? 5.176 -1.989 -14.808 1.00 97.38 275 LYS A C 1
ATOM 2178 O O . LYS A 1 275 ? 6.022 -2.698 -15.350 1.00 97.38 275 LYS A O 1
ATOM 2183 N N . VAL A 1 276 ? 5.096 -1.807 -13.499 1.00 97.56 276 VAL A N 1
ATOM 2184 C CA . VAL A 1 276 ? 5.951 -2.418 -12.481 1.00 97.56 276 VAL A CA 1
ATOM 2185 C C . VAL A 1 276 ? 5.090 -3.346 -11.638 1.00 97.56 276 VAL A C 1
ATOM 2187 O O . VAL A 1 276 ? 4.018 -2.956 -11.187 1.00 97.56 276 VAL A O 1
ATOM 2190 N N . GLU A 1 277 ? 5.528 -4.580 -11.435 1.00 97.25 277 GLU A N 1
ATOM 2191 C CA . GLU A 1 277 ? 4.814 -5.585 -10.651 1.00 97.25 277 GLU A CA 1
ATOM 2192 C C . GLU A 1 277 ? 5.760 -6.162 -9.600 1.00 97.25 277 GLU A C 1
ATOM 2194 O O . GLU A 1 277 ? 6.815 -6.696 -9.947 1.00 97.25 277 GLU A O 1
ATOM 2199 N N . ALA A 1 278 ? 5.375 -6.076 -8.327 1.00 96.19 278 ALA A N 1
ATOM 2200 C CA . ALA A 1 278 ? 6.065 -6.775 -7.253 1.00 96.19 278 ALA A CA 1
ATOM 2201 C C . ALA A 1 278 ? 5.569 -8.223 -7.197 1.00 96.19 278 ALA A C 1
ATOM 2203 O O . ALA A 1 278 ? 4.358 -8.481 -7.212 1.00 96.19 278 ALA A O 1
ATOM 2204 N N . LEU A 1 279 ? 6.510 -9.164 -7.162 1.00 95.06 279 LEU A N 1
ATOM 2205 C CA . LEU A 1 279 ? 6.259 -10.598 -7.177 1.00 95.06 279 LEU A CA 1
ATOM 2206 C C . LEU A 1 279 ? 6.895 -11.247 -5.949 1.00 95.06 279 LEU A C 1
ATOM 2208 O O . LEU A 1 279 ? 8.092 -11.086 -5.707 1.00 95.06 279 LEU A O 1
ATOM 2212 N N . ASN A 1 280 ? 6.119 -12.047 -5.230 1.00 93.62 280 ASN A N 1
ATOM 2213 C CA . ASN A 1 280 ? 6.615 -12.911 -4.166 1.00 93.62 280 ASN A CA 1
ATOM 2214 C C . ASN A 1 280 ? 6.169 -14.344 -4.454 1.00 93.62 280 ASN A C 1
ATOM 2216 O O . ASN A 1 280 ? 4.997 -14.577 -4.753 1.00 93.62 280 ASN A O 1
ATOM 2220 N N . GLN A 1 281 ? 7.112 -15.287 -4.465 1.00 90.81 281 GLN A N 1
ATOM 2221 C CA . GLN A 1 281 ? 6.877 -16.685 -4.847 1.00 90.81 281 GLN A CA 1
ATOM 2222 C C . GLN A 1 281 ? 6.173 -16.828 -6.216 1.00 90.81 281 GLN A C 1
ATOM 2224 O O . GLN A 1 281 ? 5.362 -17.722 -6.436 1.00 90.81 281 GLN A O 1
ATOM 2229 N N . GLY A 1 282 ? 6.456 -15.904 -7.144 1.00 88.44 282 GLY A N 1
ATOM 2230 C CA . GLY A 1 282 ? 5.843 -15.844 -8.478 1.00 88.44 282 GLY A CA 1
ATOM 2231 C C . GLY A 1 282 ? 4.435 -15.228 -8.534 1.00 88.44 282 GLY A C 1
ATOM 2232 O O . GLY A 1 282 ? 3.919 -15.006 -9.630 1.00 88.44 282 GLY A O 1
ATOM 2233 N N . ILE A 1 283 ? 3.826 -14.897 -7.392 1.00 90.88 283 ILE A N 1
ATOM 2234 C CA . ILE A 1 283 ? 2.495 -14.285 -7.303 1.00 90.88 283 ILE A CA 1
ATOM 2235 C C . ILE A 1 283 ? 2.630 -12.761 -7.298 1.00 90.88 283 ILE A C 1
ATOM 2237 O O . ILE A 1 283 ? 3.461 -12.201 -6.587 1.00 90.88 283 ILE A O 1
ATOM 2241 N N . LYS A 1 284 ? 1.790 -12.075 -8.082 1.00 92.88 284 LYS A N 1
ATOM 2242 C CA . LYS A 1 284 ? 1.717 -10.607 -8.098 1.00 92.88 284 LYS A CA 1
ATOM 2243 C C . LYS A 1 284 ? 1.042 -10.088 -6.835 1.00 92.88 284 LYS A C 1
ATOM 2245 O O . LYS A 1 284 ? -0.144 -10.348 -6.638 1.00 92.88 284 LYS A O 1
ATOM 2250 N N . ILE A 1 285 ? 1.781 -9.310 -6.049 1.00 92.44 285 ILE A N 1
ATOM 2251 C CA . ILE A 1 285 ? 1.320 -8.761 -4.766 1.00 92.44 285 ILE A CA 1
ATOM 2252 C C . ILE A 1 285 ? 1.009 -7.265 -4.811 1.00 92.44 285 ILE A C 1
ATOM 2254 O O . ILE A 1 285 ? 0.200 -6.793 -4.018 1.00 92.44 285 ILE A O 1
ATOM 2258 N N . ALA A 1 286 ? 1.602 -6.544 -5.761 1.00 94.00 286 ALA A N 1
ATOM 2259 C CA . ALA A 1 286 ? 1.334 -5.138 -6.028 1.00 94.00 286 ALA A CA 1
ATOM 2260 C C . ALA A 1 286 ? 1.663 -4.815 -7.492 1.00 94.00 286 ALA A C 1
ATOM 2262 O O . ALA A 1 286 ? 2.487 -5.489 -8.122 1.00 94.00 286 ALA A O 1
ATOM 2263 N N . GLU A 1 287 ? 1.029 -3.784 -8.039 1.00 95.25 287 GLU A N 1
ATOM 2264 C CA . GLU A 1 287 ? 1.381 -3.221 -9.339 1.00 95.25 287 GLU A CA 1
ATOM 2265 C C . GLU A 1 287 ? 1.315 -1.698 -9.351 1.00 95.25 287 GLU A C 1
ATOM 2267 O O . GLU A 1 287 ? 0.457 -1.101 -8.715 1.00 95.25 287 GLU A O 1
ATOM 2272 N N . GLN A 1 288 ? 2.189 -1.077 -10.134 1.00 94.25 288 GLN A N 1
ATOM 2273 C CA . GLN A 1 288 ? 2.193 0.359 -10.364 1.00 94.25 288 GLN A CA 1
ATOM 2274 C C . GLN A 1 288 ? 2.485 0.653 -11.833 1.00 94.25 288 GLN A C 1
ATOM 2276 O O . GLN A 1 288 ? 3.062 -0.168 -12.551 1.00 94.25 288 GLN A O 1
ATOM 2281 N N . LYS A 1 289 ? 2.075 1.829 -12.307 1.00 95.12 289 LYS A N 1
ATOM 2282 C CA . LYS A 1 289 ? 2.428 2.319 -13.641 1.00 95.12 289 LYS A CA 1
ATOM 2283 C C . LYS A 1 289 ? 3.035 3.708 -13.545 1.00 95.12 289 LYS A C 1
ATOM 2285 O O . LYS A 1 289 ? 2.570 4.534 -12.767 1.00 95.12 289 LYS A O 1
ATOM 2290 N N . PHE A 1 290 ? 4.023 3.975 -14.384 1.00 94.56 290 PHE A N 1
ATOM 2291 C CA . PHE A 1 290 ? 4.535 5.322 -14.602 1.00 94.56 290 PHE A CA 1
ATOM 2292 C C . PHE A 1 290 ? 4.730 5.578 -16.093 1.00 94.56 290 PHE A C 1
ATOM 2294 O O . PHE A 1 290 ? 4.759 4.647 -16.906 1.00 94.56 290 PHE A O 1
ATOM 2301 N N . CYS A 1 291 ? 4.805 6.857 -16.446 1.00 93.69 291 CYS A N 1
ATOM 2302 C CA . CYS A 1 291 ? 4.918 7.296 -17.826 1.00 93.69 291 CYS A CA 1
ATOM 2303 C C . CYS A 1 291 ? 6.311 7.858 -18.090 1.00 93.69 291 CYS A C 1
ATOM 2305 O O . CYS A 1 291 ? 6.867 8.579 -17.263 1.00 93.69 291 CYS A O 1
ATOM 2307 N N . ILE A 1 292 ? 6.838 7.531 -19.264 1.00 93.81 292 ILE A N 1
ATOM 2308 C CA . ILE A 1 292 ? 7.982 8.198 -19.864 1.00 93.81 292 ILE A CA 1
ATOM 2309 C C . ILE A 1 292 ? 7.428 9.009 -21.033 1.00 93.81 292 ILE A C 1
ATOM 2311 O O . ILE A 1 292 ? 6.865 8.440 -21.972 1.00 93.81 292 ILE A O 1
ATOM 2315 N N . ASN A 1 293 ? 7.557 10.327 -20.95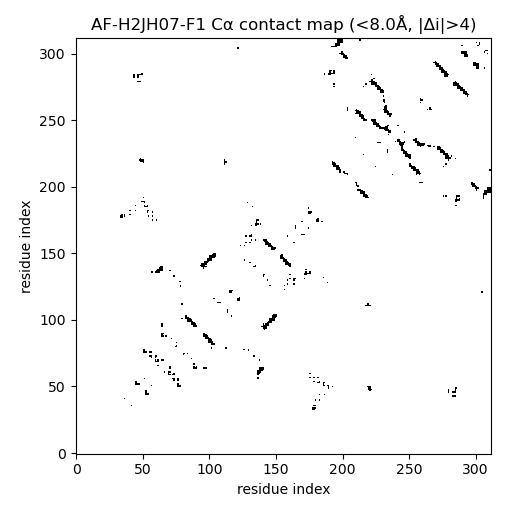9 1.00 93.81 293 ASN A N 1
ATOM 2316 C CA . ASN A 1 293 ? 7.138 11.238 -22.015 1.00 93.81 293 ASN A CA 1
ATOM 2317 C C . ASN A 1 293 ? 8.315 11.531 -22.936 1.00 93.81 293 ASN A C 1
ATOM 2319 O O . ASN A 1 293 ? 9.458 11.616 -22.483 1.00 93.81 293 ASN A O 1
ATOM 2323 N N . LYS A 1 294 ? 8.034 11.694 -24.224 1.00 91.62 294 LYS A N 1
ATOM 2324 C CA . LYS A 1 294 ? 9.028 12.028 -25.236 1.00 91.62 294 LYS A CA 1
ATOM 2325 C C . LYS A 1 294 ? 8.793 13.442 -25.757 1.00 91.62 294 LYS A C 1
ATOM 2327 O O . LYS A 1 294 ? 7.728 13.754 -26.274 1.00 91.62 294 LYS A O 1
ATOM 2332 N N . GLU A 1 295 ? 9.840 14.257 -25.712 1.00 90.38 295 GLU A N 1
ATOM 2333 C CA . GLU A 1 295 ? 9.895 15.582 -26.326 1.00 90.38 295 GLU A CA 1
ATOM 2334 C C . GLU A 1 295 ? 11.137 15.658 -27.225 1.00 90.38 295 GLU A C 1
ATOM 2336 O O . GLU A 1 295 ? 12.279 15.760 -26.767 1.00 90.38 295 GLU A O 1
ATOM 2341 N N . GLY A 1 296 ? 10.931 15.535 -28.540 1.00 87.56 296 GLY A N 1
ATOM 2342 C CA . GLY A 1 296 ? 12.029 15.431 -29.503 1.00 87.56 296 GLY A CA 1
ATOM 2343 C C . GLY A 1 296 ? 12.877 14.174 -29.272 1.00 87.56 296 GLY A C 1
ATOM 2344 O O . GLY A 1 296 ? 12.414 13.059 -29.498 1.00 87.56 296 GLY A O 1
ATOM 2345 N N . LEU A 1 297 ? 14.131 14.349 -28.841 1.00 87.00 297 LEU A N 1
ATOM 2346 C CA . LEU A 1 297 ? 15.057 13.254 -28.497 1.00 87.00 297 LEU A CA 1
ATOM 2347 C C . LEU A 1 297 ? 15.235 13.066 -26.983 1.00 87.00 297 LEU A C 1
ATOM 2349 O O . LEU A 1 297 ? 16.123 12.319 -26.561 1.00 87.00 297 LEU A O 1
ATOM 2353 N N . ILE A 1 298 ? 14.446 13.769 -26.170 1.00 90.56 298 ILE A N 1
ATOM 2354 C CA . ILE A 1 298 ? 14.520 13.732 -24.711 1.00 90.56 298 ILE A CA 1
ATOM 2355 C C . ILE A 1 298 ? 13.342 12.919 -24.181 1.00 90.56 298 ILE A C 1
ATOM 2357 O O . ILE A 1 298 ? 12.206 13.100 -24.608 1.00 90.56 298 ILE A O 1
ATOM 2361 N N . TYR A 1 299 ? 13.635 12.036 -23.235 1.00 93.12 299 TYR A N 1
ATOM 2362 C CA . TYR A 1 299 ? 12.680 11.203 -22.524 1.00 93.12 299 TYR A CA 1
ATOM 2363 C C . TYR A 1 299 ? 12.675 11.607 -21.053 1.00 93.12 299 TYR A C 1
ATOM 2365 O O . TYR A 1 299 ? 13.742 11.653 -20.438 1.00 93.12 299 TYR A O 1
ATOM 2373 N N . THR A 1 300 ? 11.508 11.905 -20.490 1.00 93.94 300 THR A N 1
ATOM 2374 C CA . THR A 1 300 ? 11.344 12.392 -19.112 1.00 93.94 300 THR A CA 1
ATOM 2375 C C . THR A 1 300 ? 10.341 11.543 -18.342 1.00 93.94 300 THR A C 1
ATOM 2377 O O . THR A 1 300 ? 9.366 11.057 -18.909 1.00 93.94 300 THR A O 1
ATOM 2380 N N . ILE A 1 301 ? 10.583 11.354 -17.044 1.00 93.81 301 ILE A N 1
ATOM 2381 C CA . ILE A 1 301 ? 9.625 10.722 -16.129 1.00 93.81 301 ILE A CA 1
ATOM 2382 C C . ILE A 1 301 ? 8.913 11.812 -15.330 1.00 93.81 301 ILE A C 1
ATOM 2384 O O . ILE A 1 301 ? 9.552 12.720 -14.796 1.00 93.81 301 ILE A O 1
ATOM 2388 N N . GLU A 1 302 ? 7.590 11.704 -15.239 1.00 87.19 302 GLU A N 1
ATOM 2389 C CA . GLU A 1 302 ? 6.783 12.526 -14.338 1.00 87.19 302 GLU A CA 1
ATOM 2390 C C . GLU A 1 302 ? 6.918 12.023 -12.898 1.00 87.19 302 GLU A C 1
ATOM 2392 O O . GLU A 1 302 ? 6.608 10.869 -12.592 1.00 87.19 302 GLU A O 1
ATOM 2397 N N . GLU A 1 303 ? 7.369 12.908 -12.013 1.00 87.88 303 GLU A N 1
ATOM 2398 C CA . GLU A 1 303 ? 7.471 12.627 -10.583 1.00 87.88 303 GLU A CA 1
ATOM 2399 C C . GLU A 1 303 ? 6.091 12.609 -9.923 1.00 87.88 303 GLU A C 1
ATOM 2401 O O . GLU A 1 303 ? 5.193 13.380 -10.265 1.00 87.88 303 GLU A O 1
ATOM 2406 N N . ASN A 1 304 ? 5.939 11.739 -8.933 1.00 85.12 304 ASN A N 1
ATOM 2407 C CA . ASN A 1 304 ? 4.808 11.729 -8.013 1.00 85.12 304 ASN A CA 1
ATOM 2408 C C . ASN A 1 304 ? 5.245 11.095 -6.686 1.00 85.12 304 ASN A C 1
ATOM 2410 O O . ASN A 1 304 ? 6.406 10.736 -6.512 1.00 85.12 304 ASN A O 1
ATOM 2414 N N . THR A 1 305 ? 4.326 10.922 -5.739 1.00 81.12 305 THR A N 1
ATOM 2415 C CA . THR A 1 305 ? 4.645 10.383 -4.406 1.00 81.12 305 THR A CA 1
ATOM 2416 C C . THR A 1 305 ? 5.341 9.013 -4.424 1.00 81.12 305 THR A C 1
ATOM 2418 O O . THR A 1 305 ? 6.110 8.715 -3.514 1.00 81.12 305 THR A O 1
ATOM 2421 N N . ASN A 1 306 ? 5.108 8.200 -5.459 1.00 87.00 306 ASN A N 1
ATOM 2422 C CA . ASN A 1 306 ? 5.672 6.858 -5.621 1.00 87.00 306 ASN A CA 1
ATOM 2423 C C . ASN A 1 306 ? 6.687 6.772 -6.782 1.00 87.00 306 ASN A C 1
ATOM 2425 O O . ASN A 1 306 ? 7.172 5.683 -7.087 1.00 87.00 306 ASN A O 1
ATOM 2429 N N . VAL A 1 307 ? 7.004 7.889 -7.450 1.00 90.44 307 VAL A N 1
ATOM 2430 C CA . VAL A 1 307 ? 7.975 7.966 -8.553 1.00 90.44 307 VAL A CA 1
ATOM 2431 C C . VAL A 1 307 ? 8.922 9.132 -8.292 1.00 90.44 307 VAL A C 1
ATOM 2433 O O . VAL A 1 307 ? 8.550 10.294 -8.447 1.00 90.44 307 VAL A O 1
ATOM 2436 N N . VAL A 1 308 ? 10.150 8.805 -7.902 1.00 90.06 308 VAL A N 1
ATOM 2437 C CA . VAL A 1 308 ? 11.174 9.745 -7.440 1.00 90.06 308 VAL A CA 1
ATOM 2438 C C . VAL A 1 308 ? 12.322 9.784 -8.449 1.00 90.06 308 VAL A C 1
ATOM 2440 O O . VAL A 1 308 ? 12.786 8.736 -8.911 1.00 90.06 308 VAL A O 1
ATOM 2443 N N . THR A 1 309 ? 12.791 10.985 -8.810 1.00 87.75 309 THR A N 1
ATOM 2444 C CA . THR A 1 309 ? 13.939 11.140 -9.722 1.00 87.75 309 THR A CA 1
ATOM 2445 C C . THR A 1 309 ? 15.248 11.433 -8.985 1.00 87.75 309 THR A C 1
ATOM 2447 O O . THR A 1 309 ? 15.835 12.508 -9.086 1.00 87.75 309 THR A O 1
ATOM 2450 N N . ASP A 1 310 ? 15.708 10.458 -8.206 1.00 87.50 310 ASP A N 1
ATOM 2451 C CA . ASP A 1 310 ? 16.894 10.527 -7.340 1.00 87.50 310 ASP A CA 1
ATOM 2452 C C . ASP A 1 310 ? 18.119 9.776 -7.892 1.00 87.50 310 ASP A C 1
ATOM 2454 O O . ASP A 1 310 ? 19.200 9.805 -7.296 1.00 87.50 310 ASP A O 1
ATOM 2458 N N . VAL A 1 311 ? 17.985 9.131 -9.054 1.00 86.50 311 VAL A N 1
ATOM 2459 C CA . VAL A 1 311 ? 19.072 8.391 -9.699 1.00 86.50 311 VAL A CA 1
ATOM 2460 C C . VAL A 1 311 ? 19.826 9.307 -10.664 1.00 86.50 311 VAL A C 1
ATOM 2462 O O . VAL A 1 311 ? 19.229 10.028 -11.465 1.00 86.50 311 VAL A O 1
ATOM 2465 N N . LYS A 1 312 ? 21.158 9.256 -10.594 1.00 77.38 312 LYS A N 1
ATOM 2466 C CA . LYS A 1 312 ? 22.064 9.956 -11.516 1.00 77.38 312 LYS A CA 1
ATOM 2467 C C . LYS A 1 312 ? 22.292 9.185 -12.808 1.00 77.38 312 LYS A C 1
ATOM 2469 O O . LYS A 1 312 ? 22.413 7.937 -12.737 1.00 77.38 312 LYS A O 1
#

Radius of gyration: 26.62 Å; Cα contacts (8 Å, |Δi|>4): 585; chains: 1; bounding box: 101×35×62 Å

Mean predicted aligned error: 9.93 Å

Foldseek 3Di:
DPPVVVVVVVVVVVVVVVVVVVVVVVVVVVDPPQPPQDPLLVCQLCPPFFLANLVQLLVLFDQALVPVVSLLSNLCSAHQNVQWDDKDWQHPDPPTEIEIEGEPADDDPPQLCVVQVVDPVSVLVSVLLSVLSCPQRHNRHFKYWYWYQYPVGIDIHIDGLVRSCVVDPDRSVVCSPHSSSVSVSSQVVRQLQKAKEWAFKDFCVPPPDQFTKIAIAGNTDFQKKKKAKPAFKKALDPPDPQMDRMHIDGHRGIIGGHQPDPPHPSVPDQKMKMKMFGHDPNRTNYIDIWIWGDDPRMTGTDDDPRYHNPDD

Nearest PDB structures (foldseek):
  5axh-assembly1_A  TM=4.575E-01  e=8.722E-03  Thermoanaerobacter pseudethanolicus ATCC 33223
  6mvg-assembly2_B  TM=5.091E-01  e=5.403E-02  Mediterraneibacter gnavus
  6mvh-assembly1_C  TM=4.774E-01  e=2.058E-01  Roseburia hominis
  8ges-assembly1_B  TM=4.847E-01  e=3.149E-01  Roseburia hominis
  6mvh-assembly1_A  TM=4.060E-01  e=1.614E-01  Roseburia hominis

Solvent-accessible surface area (backbone atoms only — not comparable to full-atom values): 16822 Å² total; per-residue (Å²): 130,72,71,62,59,53,54,53,52,55,52,53,53,53,51,51,52,51,52,53,51,51,50,51,53,57,59,66,60,64,54,81,67,74,73,80,69,51,69,73,54,52,54,44,30,66,38,70,41,41,49,48,44,28,58,65,43,55,74,33,48,34,67,46,64,76,44,52,71,36,50,50,55,34,52,64,46,32,78,66,32,95,33,54,57,66,74,47,72,43,69,90,54,84,76,21,32,40,38,38,32,32,57,53,65,78,70,57,88,84,44,61,48,46,75,37,67,76,30,66,71,54,36,53,50,51,51,52,50,45,46,48,52,46,41,20,35,24,62,55,44,37,38,40,37,42,36,39,37,37,89,90,48,74,48,79,49,76,46,42,47,76,65,58,39,73,82,45,99,57,62,48,53,63,42,51,71,43,72,66,53,27,28,52,51,34,42,58,61,30,16,69,41,43,36,36,41,19,33,49,63,37,36,88,83,44,90,90,47,90,38,40,44,36,30,46,45,54,50,42,52,50,61,27,35,35,39,36,37,77,51,36,24,32,27,70,55,97,85,50,88,68,54,32,45,57,45,76,43,52,52,72,47,67,32,28,40,26,60,86,65,72,94,75,62,29,84,74,53,56,65,32,46,38,39,40,31,37,21,28,96,85,42,65,47,28,51,45,75,51,52,38,39,48,58,93,70,37,36,35,51,74,70,52,101,45,30,42,63,81,42,130

Sequence (312 aa):
MKKSAKKVVTLLVSIICIFALVIILVFATKGNTPGTIDSNMSTKINASGQVYNADYLFENKTPYVGNNSKVLHIIDNLQFANYRGQVSLQTEKTPYGVTVNYDFENLAEEDYQKSKIENEERLKLAFKRNAALMFSLIGNLDNLTFICHQNNGSKEYIFTRAEVQKDYNEDLKEYSKDKNKFGSFAITLNNDNIIVHSMKKYSPAMSSVFGLKIMSTYEGKADNIRYTATEGTLMRNISSENRGKTLSVPANTYIYWSPLTGDDTSLKADKIIIKVEALNQGIKIAEQKFCINKEGLIYTIEENTNVVTDVK

pLDDT: mean 86.14, std 15.35, range [35.84, 98.75]